Protein AF-A0AB38YDH6-F1 (afdb_monomer)

Organism: NCBI:txid2952525

Mean predicted aligned error: 9.78 Å

Radius of gyration: 16.76 Å; Cα contacts (8 Å, |Δi|>4): 143; chains: 1; bounding box: 42×36×42 Å

Foldseek 3Di:
DDDPVNVVVLVCCLLCVQPVDPLQADPPDPDADDLVLVVLLLVLVVLCVVCSVVVCVLRDDDPVCSVVLRPDDLVVQQVSVLVSCVVSPNQVVSQVSCVVSPQPGSSSSVVSVSLLSLLVLLLVLVVVLVPDDVVVNVVSLVVDDVSSNPRDVSNNVSCVVCVVVVVVSSVVVCSNPPDD

Secondary structure (DSSP, 8-state):
---HHHHHHHHHHHHHHH-----------S----HHHHHHHHHHHHHHGGGHHHHHHHH---HHHHHHHHT--HHHHHHHHHHHHHHTT-HHHHHHHHHHTT-S-HHHHHHHHHHHHHHHHHHHHHHHHHTS-HHHHHHHHHHS-HHHHT--HHHHHHHHHHHHHHHHHHHHTT-S-S--

Solvent-accessible surface area (backbone atoms only — not comparable to full-atom values): 10294 Å² total; per-residue (Å²): 134,86,53,76,70,55,60,55,49,54,49,50,49,22,53,40,70,70,51,69,51,89,64,59,42,80,86,82,67,98,64,77,65,44,69,67,55,52,56,54,47,54,57,51,51,62,75,43,49,92,47,42,75,68,48,46,65,70,68,62,61,60,82,82,55,50,67,62,63,36,72,45,53,72,71,55,44,27,52,47,46,50,48,54,29,50,76,76,68,41,35,71,62,47,39,55,55,32,47,75,73,69,36,93,38,51,28,54,48,54,56,49,50,36,52,51,45,33,20,47,51,33,40,51,51,51,56,55,34,72,76,39,59,70,72,57,25,51,52,49,61,75,68,48,56,66,41,35,72,66,52,55,67,65,36,25,51,38,39,63,77,42,39,72,61,55,49,52,50,44,52,75,70,57,42,62,67,91,84,126

pLDDT: mean 72.86, std 21.06, range [25.98, 96.94]

Sequence (180 aa):
MVTLTSVKRAFYLAVVGAFSLVIGSALASAQSLEDRTISRWLETSVELEPFGEALDGILNEDDEDWERYTTLSEAEYYQLIEAELRAVGLYDDVEQVTSRFSWSSPGHFFRTGERIGLAMQAYFAREMMAEMPPEQAAMLADFLDPAVGDVPNDDINVIERNWDTILAFIEAQGYLDDDY

Structure (mmCIF, N/CA/C/O backbone):
data_AF-A0AB38YDH6-F1
#
_entry.id   AF-A0AB38YDH6-F1
#
loop_
_atom_site.group_PDB
_atom_site.id
_atom_site.type_symbol
_atom_site.label_atom_id
_atom_site.label_alt_id
_atom_site.label_comp_id
_atom_site.label_asym_id
_atom_site.label_entity_id
_atom_site.label_seq_id
_atom_site.pdbx_PDB_ins_code
_atom_site.Cartn_x
_atom_site.Cartn_y
_atom_site.Cartn_z
_atom_site.occupancy
_atom_site.B_iso_or_equiv
_atom_site.auth_seq_id
_atom_site.auth_comp_id
_atom_site.auth_asym_id
_atom_site.auth_atom_id
_atom_site.pdbx_PDB_model_num
ATOM 1 N N . MET A 1 1 ? 25.554 19.658 -10.184 1.00 28.95 1 MET A N 1
ATOM 2 C CA . MET A 1 1 ? 25.617 18.460 -11.047 1.00 28.95 1 MET A CA 1
ATOM 3 C C . MET A 1 1 ? 25.219 17.307 -10.144 1.00 28.95 1 MET A C 1
ATOM 5 O O . MET A 1 1 ? 26.065 16.786 -9.433 1.00 28.95 1 MET A O 1
ATOM 9 N N . VAL A 1 2 ? 23.912 17.062 -10.030 1.00 28.30 2 VAL A N 1
ATOM 10 C CA . VAL A 1 2 ? 23.367 16.027 -9.142 1.00 28.30 2 VAL A CA 1
ATOM 11 C C . VAL A 1 2 ? 23.676 14.693 -9.804 1.00 28.30 2 VAL A C 1
ATOM 13 O O . VAL A 1 2 ? 23.269 14.452 -10.939 1.00 28.30 2 VAL A O 1
ATOM 16 N N . THR A 1 3 ? 24.508 13.875 -9.170 1.00 25.98 3 THR A N 1
ATOM 17 C CA . THR A 1 3 ? 24.860 12.565 -9.712 1.00 25.98 3 THR A CA 1
ATOM 18 C C . THR A 1 3 ? 23.678 11.619 -9.547 1.00 25.98 3 THR A C 1
ATOM 20 O O . THR A 1 3 ? 23.053 11.604 -8.491 1.00 25.98 3 THR A O 1
ATOM 23 N N . LEU A 1 4 ? 23.407 10.800 -10.568 1.00 30.64 4 LEU A N 1
ATOM 24 C CA . LEU A 1 4 ? 22.361 9.763 -10.590 1.00 30.64 4 LEU A CA 1
ATOM 25 C C . LEU A 1 4 ? 22.375 8.871 -9.325 1.00 30.64 4 LEU A C 1
ATOM 27 O O . LEU A 1 4 ? 21.357 8.333 -8.913 1.00 30.64 4 LEU A O 1
ATOM 31 N N . THR A 1 5 ? 23.537 8.754 -8.680 1.00 28.28 5 THR A N 1
ATOM 32 C CA . THR A 1 5 ? 23.787 8.031 -7.428 1.00 28.28 5 THR A CA 1
ATOM 33 C C . THR A 1 5 ? 23.155 8.670 -6.181 1.00 28.28 5 THR A C 1
ATOM 35 O O . THR A 1 5 ? 22.891 7.960 -5.215 1.00 28.28 5 THR A O 1
ATOM 38 N N . SER A 1 6 ? 22.914 9.985 -6.182 1.00 28.67 6 SER A N 1
ATOM 39 C CA . SER A 1 6 ? 22.345 10.735 -5.049 1.00 28.67 6 SER A CA 1
ATOM 40 C C . SER A 1 6 ? 20.816 10.673 -5.050 1.00 28.67 6 SER A C 1
ATOM 42 O O . SER A 1 6 ? 20.222 10.371 -4.021 1.00 28.67 6 SER A O 1
ATOM 44 N N . VAL A 1 7 ? 20.192 10.799 -6.228 1.00 35.50 7 VAL A N 1
ATOM 45 C CA . VAL A 1 7 ? 18.737 10.620 -6.409 1.00 35.50 7 VAL A CA 1
ATOM 46 C C . VAL A 1 7 ? 18.321 9.172 -6.128 1.00 35.50 7 VAL A C 1
ATOM 48 O O . VAL A 1 7 ? 17.336 8.927 -5.441 1.00 35.50 7 VAL A O 1
ATOM 51 N N . LYS A 1 8 ? 19.131 8.196 -6.566 1.00 32.22 8 LYS A N 1
ATOM 52 C CA . LYS A 1 8 ? 18.881 6.767 -6.317 1.00 32.22 8 LYS A CA 1
ATOM 53 C C . LYS A 1 8 ? 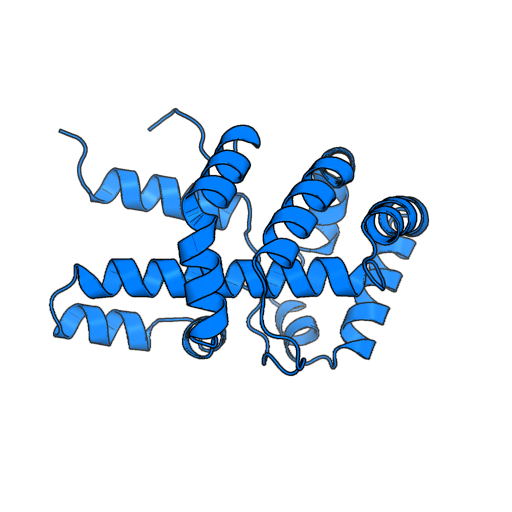18.980 6.364 -4.845 1.00 32.22 8 LYS A C 1
ATOM 55 O O . LYS A 1 8 ? 18.331 5.402 -4.476 1.00 32.22 8 LYS A O 1
ATOM 60 N N . ARG A 1 9 ? 19.763 7.057 -4.007 1.00 31.41 9 ARG A N 1
ATOM 61 C CA . ARG A 1 9 ? 19.877 6.754 -2.564 1.00 31.41 9 ARG A CA 1
ATOM 62 C C . ARG A 1 9 ? 18.831 7.472 -1.716 1.00 31.41 9 ARG A C 1
ATOM 64 O O . ARG A 1 9 ? 18.327 6.854 -0.788 1.00 31.41 9 ARG A O 1
ATOM 71 N N . ALA A 1 10 ? 18.479 8.711 -2.059 1.00 32.34 10 ALA A N 1
ATOM 72 C CA . ALA A 1 10 ? 17.397 9.439 -1.398 1.00 32.34 10 ALA A CA 1
ATOM 73 C C . ALA A 1 10 ? 16.032 8.778 -1.661 1.00 32.34 10 ALA A C 1
ATOM 75 O O . ALA A 1 10 ? 15.255 8.602 -0.735 1.00 32.34 10 ALA A O 1
ATOM 76 N N . PHE A 1 11 ? 15.786 8.284 -2.883 1.00 42.09 11 PHE A N 1
ATOM 77 C CA . PHE A 1 11 ? 14.537 7.589 -3.215 1.00 42.09 11 PHE A CA 1
ATOM 78 C C . PHE A 1 11 ? 14.464 6.166 -2.636 1.00 42.09 11 PHE A C 1
ATOM 80 O O . PHE A 1 11 ? 13.408 5.753 -2.173 1.00 42.09 11 PHE A O 1
ATOM 87 N N . TYR A 1 12 ? 15.588 5.433 -2.582 1.00 35.78 12 TYR A N 1
ATOM 88 C CA . TYR A 1 12 ? 15.651 4.145 -1.874 1.00 35.78 12 TYR A CA 1
ATOM 89 C C . TYR A 1 12 ? 15.386 4.336 -0.376 1.00 35.78 12 TYR A C 1
ATOM 91 O O . TYR A 1 12 ? 14.681 3.537 0.210 1.00 35.78 12 TYR A O 1
ATOM 99 N N . LEU A 1 13 ? 15.891 5.408 0.244 1.00 33.28 13 LEU A N 1
ATOM 100 C CA . LEU A 1 13 ? 15.623 5.714 1.654 1.00 33.28 13 LEU A CA 1
ATOM 101 C C . LEU A 1 13 ? 14.218 6.282 1.901 1.00 33.28 13 LEU A C 1
ATOM 103 O O . LEU A 1 13 ? 13.701 6.080 2.987 1.00 33.28 13 LEU A O 1
ATOM 107 N N . ALA A 1 14 ? 13.583 6.923 0.922 1.00 36.06 14 ALA A N 1
ATOM 108 C CA . ALA A 1 14 ? 12.220 7.438 1.044 1.00 36.06 14 ALA A CA 1
ATOM 109 C C . ALA A 1 14 ? 11.147 6.370 0.787 1.00 36.06 14 ALA A C 1
ATOM 111 O O . ALA A 1 14 ? 10.181 6.273 1.530 1.00 36.06 14 ALA A O 1
ATOM 112 N N . VAL A 1 15 ? 11.328 5.518 -0.227 1.00 37.12 15 VAL A N 1
ATOM 113 C CA . VAL A 1 15 ? 10.389 4.426 -0.535 1.00 37.12 15 VAL A CA 1
ATOM 114 C C . VAL A 1 15 ? 10.593 3.239 0.403 1.00 37.12 15 VAL A C 1
ATOM 116 O O . VAL A 1 15 ? 9.617 2.625 0.809 1.00 37.12 15 VAL A O 1
ATOM 119 N N . VAL A 1 16 ? 11.833 2.941 0.810 1.00 38.38 16 VAL A N 1
ATOM 120 C CA . VAL A 1 16 ? 12.080 1.919 1.836 1.00 38.38 16 VAL A CA 1
ATOM 121 C C . VAL A 1 16 ? 11.858 2.505 3.230 1.00 38.38 16 VAL A C 1
ATOM 123 O O . VAL A 1 16 ? 11.203 1.872 4.031 1.00 38.38 16 VAL A O 1
ATOM 126 N N . GLY A 1 17 ? 12.303 3.718 3.558 1.00 32.25 17 GLY A N 1
ATOM 127 C CA . GLY A 1 17 ? 12.208 4.243 4.934 1.00 32.25 17 GLY A CA 1
ATOM 128 C C . GLY A 1 17 ? 10.810 4.669 5.393 1.00 32.25 17 GLY A C 1
ATOM 129 O O . GLY A 1 17 ? 10.563 4.678 6.592 1.00 32.25 17 GLY A O 1
ATOM 130 N N . ALA A 1 18 ? 9.897 4.988 4.474 1.00 34.41 18 ALA A N 1
ATOM 131 C CA . ALA A 1 18 ? 8.510 5.323 4.805 1.00 34.41 18 ALA A CA 1
ATOM 132 C C . ALA A 1 18 ? 7.508 4.190 4.556 1.00 34.41 18 ALA A C 1
ATOM 134 O O . ALA A 1 18 ? 6.401 4.204 5.083 1.00 34.41 18 ALA A O 1
ATOM 135 N N . PHE A 1 19 ? 7.893 3.230 3.718 1.00 40.06 19 PHE A N 1
ATOM 136 C CA . PHE A 1 19 ? 7.076 2.101 3.290 1.00 40.06 19 PHE A CA 1
ATOM 137 C C . PHE A 1 19 ? 7.934 0.826 3.295 1.00 40.06 19 PHE A C 1
ATOM 139 O O . PHE A 1 19 ? 7.968 0.084 2.312 1.00 40.06 19 PHE A O 1
ATOM 146 N N . SER A 1 20 ? 8.649 0.564 4.400 1.00 32.31 20 SER A N 1
ATOM 147 C CA . SER A 1 20 ? 9.360 -0.705 4.651 1.00 32.31 20 SER A CA 1
ATOM 148 C C . SER A 1 20 ? 8.361 -1.837 4.873 1.00 32.31 20 SER A C 1
ATOM 150 O O . SER A 1 20 ? 8.327 -2.458 5.918 1.00 32.31 20 SER A O 1
ATOM 152 N N . LEU A 1 21 ? 7.554 -2.136 3.863 1.00 37.62 21 LEU A N 1
ATOM 153 C CA . LEU A 1 21 ? 6.853 -3.399 3.746 1.00 37.62 21 LEU A CA 1
ATOM 154 C C . LEU A 1 21 ? 7.000 -3.882 2.308 1.00 37.62 21 LEU A C 1
ATOM 156 O O . LEU A 1 21 ? 6.098 -3.802 1.475 1.00 37.62 21 LEU A O 1
ATOM 160 N N . VAL A 1 22 ? 8.181 -4.432 2.028 1.00 35.72 22 VAL A N 1
ATOM 161 C CA . VAL A 1 22 ? 8.291 -5.521 1.058 1.00 35.72 22 VAL A CA 1
ATOM 162 C C . VAL A 1 22 ? 7.717 -6.759 1.747 1.00 35.72 22 VAL A C 1
ATOM 164 O O . VAL A 1 22 ? 8.438 -7.573 2.320 1.00 35.72 22 VAL A O 1
ATOM 167 N N . ILE A 1 23 ? 6.390 -6.876 1.758 1.00 39.75 23 ILE A N 1
ATOM 168 C CA . ILE A 1 23 ? 5.761 -8.157 2.073 1.00 39.75 23 ILE A CA 1
ATOM 169 C C . ILE A 1 23 ? 5.738 -8.920 0.761 1.00 39.75 23 ILE A C 1
ATOM 171 O O . ILE A 1 23 ? 5.001 -8.577 -0.162 1.00 39.75 23 ILE A O 1
ATOM 175 N N . GLY A 1 24 ? 6.599 -9.922 0.654 1.00 34.81 24 GLY A N 1
ATOM 176 C CA . GLY A 1 24 ? 6.564 -10.830 -0.469 1.00 34.81 24 GLY A CA 1
ATOM 177 C C . GLY A 1 24 ? 5.528 -11.912 -0.220 1.00 34.81 24 GLY A C 1
ATOM 178 O O . GLY A 1 24 ? 5.820 -12.877 0.469 1.00 34.81 24 GLY A O 1
ATOM 179 N N . SER A 1 25 ? 4.319 -11.787 -0.764 1.00 38.47 25 SER A N 1
ATOM 180 C CA . SER A 1 25 ? 3.325 -12.857 -0.681 1.00 38.47 25 SER A CA 1
ATOM 181 C C . SER A 1 25 ? 2.804 -13.280 -2.047 1.00 38.47 25 SER A C 1
ATOM 183 O O . SER A 1 25 ? 2.670 -12.486 -2.979 1.00 38.47 25 SER A O 1
ATOM 185 N N . ALA A 1 26 ? 2.481 -14.571 -2.155 1.00 37.31 26 ALA A N 1
ATOM 186 C CA . ALA A 1 26 ? 1.760 -15.117 -3.289 1.00 37.31 26 ALA A CA 1
ATOM 187 C C . ALA A 1 26 ? 0.425 -14.368 -3.433 1.00 37.31 26 ALA A C 1
ATOM 189 O O . ALA A 1 26 ? -0.476 -14.512 -2.601 1.00 37.31 26 ALA A O 1
ATOM 190 N N . LEU A 1 27 ? 0.303 -13.563 -4.491 1.00 40.62 27 LEU A N 1
ATOM 191 C CA . LEU A 1 27 ? -0.926 -12.878 -4.887 1.00 40.62 27 LEU A CA 1
ATOM 192 C C . LEU A 1 27 ? -1.982 -13.911 -5.302 1.00 40.62 27 LEU A C 1
ATOM 194 O O . LEU A 1 27 ? -2.215 -14.173 -6.479 1.00 40.62 27 LEU A O 1
ATOM 198 N N . ALA A 1 28 ? -2.636 -14.516 -4.317 1.00 34.78 28 ALA A N 1
ATOM 199 C CA . ALA A 1 28 ? -3.800 -15.363 -4.509 1.00 34.78 28 ALA A CA 1
ATOM 200 C C . ALA A 1 28 ? -5.053 -14.661 -3.967 1.00 34.78 28 ALA A C 1
ATOM 202 O O . ALA A 1 28 ? -5.744 -15.192 -3.103 1.00 34.78 28 ALA A O 1
ATOM 203 N N . SER A 1 29 ? -5.377 -13.476 -4.499 1.00 39.66 29 SER A N 1
ATOM 204 C CA . SER A 1 29 ? -6.757 -12.978 -4.467 1.00 39.66 29 SER A CA 1
ATOM 205 C C . SER A 1 29 ? -7.166 -12.326 -5.793 1.00 39.66 29 SER A C 1
ATOM 207 O O . SER A 1 29 ? -6.420 -11.599 -6.446 1.00 39.66 29 SER A O 1
ATOM 209 N N . ALA A 1 30 ? -8.363 -12.699 -6.246 1.00 40.81 30 ALA A N 1
ATOM 210 C CA . ALA A 1 30 ? -8.805 -12.680 -7.639 1.00 40.81 30 ALA A CA 1
ATOM 211 C C . ALA A 1 30 ? -9.364 -11.334 -8.146 1.00 40.81 30 ALA A C 1
ATOM 213 O O . ALA A 1 30 ? -10.198 -11.328 -9.051 1.00 40.81 30 ALA A O 1
ATOM 214 N N . GLN A 1 31 ? -8.943 -10.196 -7.592 1.00 57.66 31 GLN A N 1
ATOM 215 C CA . GLN A 1 31 ? -9.310 -8.880 -8.137 1.00 57.66 31 GLN A CA 1
ATOM 216 C C . GLN A 1 31 ? -8.062 -8.147 -8.593 1.00 57.66 31 GLN A C 1
ATOM 218 O O . GLN A 1 31 ? -7.208 -7.872 -7.770 1.00 57.66 31 GLN A O 1
ATOM 223 N N . SER A 1 32 ? -7.925 -7.853 -9.884 1.00 68.12 32 SER A N 1
ATOM 224 C CA . SER A 1 32 ? -6.911 -6.918 -10.394 1.00 68.12 32 SER A CA 1
ATOM 225 C C . SER A 1 32 ? -6.989 -5.582 -9.651 1.00 68.12 32 SER A C 1
ATOM 227 O O . SER A 1 32 ? -8.090 -5.153 -9.295 1.00 68.12 32 SER A O 1
ATOM 229 N N . LEU A 1 33 ? -5.857 -4.904 -9.441 1.00 84.69 33 LEU A N 1
ATOM 230 C CA . LEU A 1 33 ? -5.913 -3.502 -9.036 1.00 84.69 33 LEU A CA 1
ATOM 231 C C . LEU A 1 33 ? -6.691 -2.707 -10.096 1.00 84.69 33 LEU A C 1
ATOM 233 O O . LEU A 1 33 ? -6.623 -2.975 -11.295 1.00 84.69 33 LEU A O 1
ATOM 237 N N . GLU A 1 34 ? -7.445 -1.716 -9.639 1.00 89.94 34 GLU A N 1
ATOM 238 C CA . GLU A 1 34 ? -8.170 -0.774 -10.487 1.00 89.94 34 GLU A CA 1
ATOM 239 C C . GLU A 1 34 ? -7.799 0.646 -10.059 1.00 89.94 34 GLU A C 1
ATOM 241 O O . GLU A 1 34 ? -7.440 0.872 -8.903 1.00 89.94 34 GLU A O 1
ATOM 246 N N . ASP A 1 35 ? -7.939 1.626 -10.954 1.00 88.81 35 ASP A N 1
ATOM 247 C CA . ASP A 1 35 ? -7.576 3.023 -10.662 1.00 88.81 35 ASP A CA 1
ATOM 248 C C . ASP A 1 35 ? -8.316 3.553 -9.415 1.00 88.81 35 ASP A C 1
ATOM 250 O O . ASP A 1 35 ? -7.734 4.207 -8.551 1.00 88.81 35 ASP A O 1
ATOM 254 N N . ARG A 1 36 ? -9.593 3.177 -9.246 1.00 90.50 36 ARG A N 1
ATOM 255 C CA . ARG A 1 36 ? -10.389 3.544 -8.064 1.00 90.50 36 ARG A CA 1
ATOM 256 C C . ARG A 1 36 ? -9.837 2.950 -6.766 1.00 90.50 36 ARG A C 1
ATOM 258 O O . ARG A 1 36 ? -10.003 3.560 -5.710 1.00 90.50 36 ARG A O 1
ATOM 265 N N . THR A 1 37 ? -9.209 1.778 -6.827 1.00 90.75 37 THR A N 1
ATOM 266 C CA . THR A 1 37 ? -8.586 1.145 -5.660 1.00 90.75 37 THR A CA 1
ATOM 267 C C . THR A 1 37 ? -7.426 1.992 -5.149 1.00 90.75 37 THR A C 1
ATOM 269 O O . THR A 1 37 ? -7.318 2.158 -3.937 1.00 90.75 37 THR A O 1
ATOM 272 N N . ILE A 1 38 ? -6.636 2.599 -6.045 1.00 90.06 38 ILE A N 1
ATOM 273 C CA . ILE A 1 38 ? -5.539 3.503 -5.675 1.00 90.06 38 ILE A CA 1
ATOM 274 C C . ILE A 1 38 ? -6.079 4.743 -4.968 1.00 90.06 38 ILE A C 1
ATOM 276 O O . ILE A 1 38 ? -5.686 5.009 -3.837 1.00 90.06 38 ILE A O 1
ATOM 280 N N . SER A 1 39 ? -7.022 5.469 -5.578 1.00 88.69 39 SER A N 1
ATOM 281 C CA . SER A 1 39 ? -7.576 6.686 -4.961 1.00 88.69 39 SER A CA 1
ATOM 282 C C . SER A 1 39 ? -8.192 6.400 -3.592 1.00 88.69 39 SER A C 1
ATOM 284 O O . SER A 1 39 ? -7.918 7.103 -2.626 1.00 88.69 39 SER A O 1
ATOM 286 N N . ARG A 1 40 ? -8.965 5.313 -3.487 1.00 91.94 40 ARG A N 1
ATOM 287 C CA . ARG A 1 40 ? -9.570 4.879 -2.225 1.00 91.94 40 ARG A CA 1
ATOM 288 C C . ARG A 1 40 ? -8.522 4.538 -1.169 1.00 91.94 40 ARG A C 1
ATOM 290 O O . ARG A 1 40 ? -8.717 4.859 -0.001 1.00 91.94 40 ARG A O 1
ATOM 297 N N . TRP A 1 41 ? -7.446 3.859 -1.564 1.00 90.38 41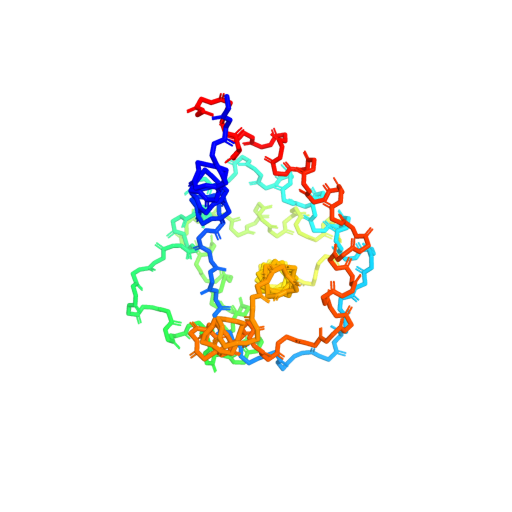 TRP A N 1
ATOM 298 C CA . TRP A 1 41 ? -6.349 3.511 -0.665 1.00 90.38 41 TRP A CA 1
ATOM 299 C C . TRP A 1 41 ? -5.658 4.765 -0.133 1.00 90.38 41 TRP A C 1
ATOM 301 O O . TRP A 1 41 ? -5.577 4.910 1.080 1.00 90.38 41 TRP A O 1
ATOM 311 N N . LEU A 1 42 ? -5.296 5.711 -1.003 1.00 85.12 42 LEU A N 1
ATOM 312 C CA . LEU A 1 42 ? -4.683 6.984 -0.609 1.00 85.12 42 LEU A CA 1
ATOM 313 C C . LEU A 1 42 ? -5.566 7.771 0.373 1.00 85.12 42 LEU A C 1
ATOM 315 O O . LEU A 1 42 ? -5.091 8.188 1.424 1.00 85.12 42 LEU A O 1
ATOM 319 N N . GLU A 1 43 ? -6.859 7.926 0.072 1.00 86.81 43 GLU A N 1
ATOM 320 C CA . GLU A 1 43 ? -7.811 8.624 0.953 1.00 86.81 43 GLU A CA 1
ATOM 321 C 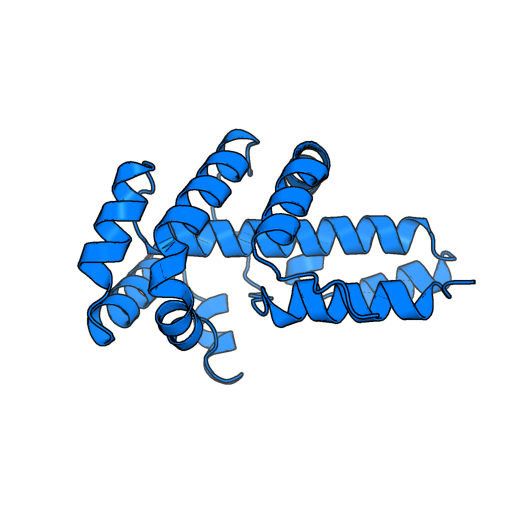C . GLU A 1 43 ? -7.940 7.951 2.326 1.00 86.81 43 GLU A C 1
ATOM 323 O O . GLU A 1 43 ? -8.009 8.626 3.352 1.00 86.81 43 GLU A O 1
ATOM 328 N N . THR A 1 44 ? -7.944 6.616 2.353 1.00 84.25 44 THR A N 1
ATOM 329 C CA . THR A 1 44 ? -8.014 5.859 3.609 1.00 84.25 44 THR A CA 1
ATOM 330 C C . THR A 1 44 ? -6.726 6.016 4.413 1.00 84.25 44 THR A C 1
ATOM 332 O O . THR A 1 44 ? -6.792 6.200 5.625 1.00 84.25 44 THR A O 1
ATOM 335 N N . SER A 1 45 ? -5.566 5.986 3.750 1.00 84.50 45 SER A N 1
ATOM 336 C CA . SER A 1 45 ? -4.258 6.167 4.387 1.00 84.50 45 SER A CA 1
ATOM 337 C C . SER A 1 45 ? -4.131 7.537 5.056 1.00 84.50 45 SER A C 1
ATOM 339 O O . SER A 1 45 ? -3.643 7.602 6.179 1.00 84.50 45 SER A O 1
ATOM 341 N N . VAL A 1 46 ? -4.642 8.610 4.436 1.00 82.50 46 VAL A N 1
ATOM 342 C CA . VAL A 1 46 ? -4.678 9.953 5.056 1.00 82.50 46 VAL A CA 1
ATOM 343 C C . VAL A 1 46 ? -5.481 9.949 6.360 1.00 82.50 46 VAL A C 1
ATOM 345 O O . VAL A 1 46 ? -5.052 10.507 7.362 1.00 82.50 46 VAL A O 1
ATOM 348 N N . GLU A 1 47 ? -6.646 9.304 6.387 1.00 82.31 47 GLU A N 1
ATOM 349 C CA . GLU A 1 47 ? -7.491 9.267 7.592 1.00 82.31 47 GLU A CA 1
ATOM 350 C C . GLU A 1 47 ? -6.914 8.375 8.702 1.00 82.31 47 GLU A C 1
ATOM 352 O O . GLU A 1 47 ? -7.293 8.518 9.866 1.00 82.31 47 GLU A O 1
ATOM 357 N N . LEU A 1 48 ? -5.997 7.467 8.356 1.00 82.31 48 LEU A N 1
ATOM 358 C CA . LEU A 1 48 ? -5.277 6.619 9.305 1.00 82.31 48 LEU A CA 1
ATOM 359 C C . LEU A 1 48 ? -3.935 7.209 9.765 1.00 82.31 48 LEU A C 1
ATOM 361 O O . LEU A 1 48 ? -3.360 6.676 10.714 1.00 82.31 48 LEU A O 1
ATOM 365 N N . GLU A 1 49 ? -3.471 8.316 9.174 1.00 79.38 49 GLU A N 1
ATOM 366 C CA . GLU A 1 49 ? -2.234 9.021 9.554 1.00 79.38 49 GLU A CA 1
ATOM 367 C C . GLU A 1 49 ? -2.104 9.249 11.077 1.00 79.38 49 GLU A C 1
ATOM 369 O O . GLU A 1 49 ? -1.036 8.963 11.624 1.00 79.38 49 GLU A O 1
ATOM 374 N N . PRO A 1 50 ? -3.158 9.652 11.824 1.00 79.81 50 PRO A N 1
ATOM 375 C CA . PRO A 1 50 ? -3.051 9.855 13.272 1.00 79.81 50 PRO A CA 1
ATOM 376 C C . PRO A 1 50 ? -2.696 8.592 14.073 1.00 79.81 50 PRO A C 1
ATOM 378 O O . PRO A 1 50 ? -2.285 8.701 15.227 1.00 79.81 50 PRO A O 1
ATOM 381 N N . PHE A 1 51 ? -2.869 7.405 13.485 1.00 75.44 51 PHE A N 1
ATOM 382 C CA . PHE A 1 51 ? -2.531 6.113 14.083 1.00 75.44 51 PHE A CA 1
ATOM 383 C C . PHE A 1 51 ? -1.196 5.556 13.570 1.00 75.44 51 PHE A C 1
ATOM 385 O O . PHE A 1 51 ? -0.816 4.458 13.971 1.00 75.44 51 PHE A O 1
ATOM 392 N N . GLY A 1 52 ? -0.487 6.295 12.709 1.00 70.62 52 GLY A N 1
ATOM 393 C CA . GLY A 1 52 ? 0.685 5.832 11.966 1.00 70.62 52 GLY A CA 1
ATOM 394 C C . GLY A 1 52 ? 1.749 5.166 12.834 1.00 70.62 52 GLY A C 1
ATOM 395 O O . GLY A 1 52 ? 2.114 4.039 12.550 1.00 70.62 52 GLY A O 1
ATOM 396 N N . GLU A 1 53 ? 2.176 5.789 13.936 1.00 67.88 53 GLU A N 1
ATOM 397 C CA . GLU A 1 53 ? 3.208 5.227 14.831 1.00 67.88 53 GLU A CA 1
ATOM 398 C C . GLU A 1 53 ? 2.794 3.881 15.454 1.00 67.88 53 GLU A C 1
ATOM 400 O O . GLU A 1 53 ? 3.593 2.957 15.576 1.00 67.88 53 GLU A O 1
ATOM 405 N N . ALA A 1 54 ? 1.524 3.752 15.833 1.00 68.19 54 ALA A N 1
ATOM 406 C CA . ALA A 1 54 ? 1.011 2.529 16.436 1.00 68.19 54 ALA A CA 1
ATOM 407 C C . ALA A 1 54 ? 0.741 1.433 15.392 1.00 68.19 54 ALA A C 1
ATOM 409 O O . ALA A 1 54 ? 0.899 0.253 15.695 1.00 68.19 54 ALA A O 1
ATOM 410 N N . LEU A 1 55 ? 0.355 1.814 14.172 1.00 70.50 55 LEU A N 1
ATOM 411 C CA . LEU A 1 55 ? 0.228 0.895 13.042 1.00 70.50 55 LEU A CA 1
ATOM 412 C C . LEU A 1 55 ? 1.597 0.419 12.549 1.00 70.50 55 LEU A C 1
ATOM 414 O O . LEU A 1 55 ? 1.741 -0.756 12.235 1.00 70.50 55 LEU A O 1
ATOM 418 N N . ASP A 1 56 ? 2.601 1.294 12.542 1.00 67.94 56 ASP A N 1
ATOM 419 C CA . ASP A 1 56 ? 3.983 0.968 12.191 1.00 67.94 56 ASP A CA 1
ATOM 420 C C . ASP A 1 56 ? 4.533 -0.133 13.104 1.00 67.94 56 ASP A C 1
ATOM 422 O O . ASP A 1 56 ? 5.072 -1.122 12.624 1.00 67.94 56 ASP A O 1
ATOM 426 N N . GLY A 1 57 ? 4.274 -0.046 14.412 1.00 64.62 57 GLY A N 1
ATOM 427 C CA . GLY A 1 57 ? 4.672 -1.079 15.374 1.00 64.62 57 GLY A CA 1
ATOM 428 C C . GLY A 1 57 ? 3.984 -2.443 15.206 1.00 64.62 57 GLY A C 1
ATOM 429 O O . GLY A 1 57 ? 4.516 -3.430 15.696 1.00 64.62 57 GLY A O 1
ATOM 430 N N . ILE A 1 58 ? 2.829 -2.511 14.533 1.00 65.12 58 ILE A N 1
ATOM 431 C CA . ILE A 1 58 ? 2.147 -3.776 14.179 1.00 65.12 58 ILE A CA 1
ATOM 432 C C . ILE A 1 58 ? 2.700 -4.347 12.869 1.00 65.12 58 ILE A C 1
ATOM 434 O O . ILE A 1 58 ? 2.711 -5.554 12.646 1.00 65.12 58 ILE A O 1
ATOM 438 N N . LEU A 1 59 ? 3.081 -3.454 11.961 1.00 62.06 59 LEU A N 1
ATOM 439 C CA . LEU A 1 59 ? 3.419 -3.769 10.582 1.00 62.06 59 LEU A CA 1
ATOM 440 C C . LEU A 1 59 ? 4.925 -4.000 10.374 1.00 62.06 59 LEU A C 1
ATOM 442 O O . LEU A 1 59 ? 5.289 -4.683 9.421 1.00 62.06 59 LEU A O 1
ATOM 446 N N . ASN A 1 60 ? 5.771 -3.495 11.276 1.00 58.16 60 ASN A N 1
ATOM 447 C CA . ASN A 1 60 ? 7.230 -3.625 11.268 1.00 58.16 60 ASN A CA 1
ATOM 448 C C . ASN A 1 60 ? 7.731 -4.540 12.402 1.00 58.16 60 ASN A C 1
ATOM 450 O O . ASN A 1 60 ? 8.530 -4.120 13.243 1.00 58.16 60 ASN A O 1
ATOM 454 N N . GLU A 1 61 ? 7.256 -5.785 12.450 1.00 53.62 61 GLU A N 1
ATOM 455 C CA . GLU A 1 61 ? 7.828 -6.807 13.339 1.00 53.62 61 GLU A CA 1
ATOM 456 C C . GLU A 1 61 ? 9.081 -7.462 12.720 1.00 53.62 61 GLU A C 1
ATOM 458 O O . GLU A 1 61 ? 9.283 -7.421 11.505 1.00 53.62 61 GLU A O 1
ATOM 463 N N . ASP A 1 62 ? 9.950 -8.016 13.578 1.00 52.41 62 ASP A N 1
ATOM 464 C CA . ASP A 1 62 ? 11.254 -8.611 13.236 1.00 52.41 62 ASP A CA 1
ATOM 465 C C . ASP A 1 62 ? 11.173 -9.640 12.081 1.00 52.41 62 ASP A C 1
ATOM 467 O O . ASP A 1 62 ? 10.152 -10.294 11.870 1.00 52.41 62 ASP A O 1
ATOM 471 N N . ASP A 1 63 ? 12.297 -9.867 11.382 1.00 49.16 63 ASP A N 1
ATOM 472 C CA . ASP A 1 63 ? 12.425 -10.797 10.238 1.00 49.16 63 ASP A CA 1
ATOM 473 C C . ASP A 1 63 ? 11.849 -12.220 10.487 1.00 49.16 63 ASP A C 1
ATOM 475 O O . ASP A 1 63 ? 11.504 -12.923 9.536 1.00 49.16 63 ASP A O 1
ATOM 479 N N . GLU A 1 64 ? 11.737 -12.672 11.745 1.00 49.03 64 GLU A N 1
ATOM 480 C CA . GLU A 1 64 ? 11.136 -13.968 12.116 1.00 49.03 64 GLU A CA 1
ATOM 481 C C . GLU A 1 64 ? 9.602 -14.008 11.960 1.00 49.03 64 GLU A C 1
ATOM 483 O O . GLU A 1 64 ? 9.050 -15.073 11.670 1.00 49.03 64 GLU A O 1
ATOM 488 N N . ASP A 1 65 ? 8.909 -12.874 12.081 1.00 55.88 65 ASP A N 1
ATOM 489 C CA . ASP A 1 65 ? 7.459 -12.782 11.869 1.00 55.88 65 ASP A CA 1
ATOM 490 C C . ASP A 1 65 ? 7.106 -12.602 10.379 1.00 55.88 65 ASP A C 1
ATOM 492 O O . ASP A 1 65 ? 5.982 -12.880 9.957 1.00 55.88 65 ASP A O 1
ATOM 496 N N . TRP A 1 66 ? 8.081 -12.275 9.526 1.00 54.34 66 TRP A N 1
ATOM 497 C CA . TRP A 1 66 ? 7.887 -12.079 8.085 1.00 54.34 66 TRP A CA 1
ATOM 498 C C . TRP A 1 66 ? 7.392 -13.341 7.350 1.00 54.34 66 TRP A C 1
ATOM 500 O O . TRP A 1 66 ? 6.414 -13.280 6.601 1.00 54.34 66 TRP A O 1
ATOM 510 N N . GLU A 1 67 ? 7.985 -14.519 7.595 1.00 56.06 67 GLU A N 1
ATOM 511 C CA . GLU A 1 67 ? 7.514 -15.790 6.993 1.00 56.06 67 GLU A CA 1
ATOM 512 C C . GLU A 1 67 ? 6.077 -16.133 7.416 1.00 56.06 67 GLU A C 1
ATOM 514 O O . GLU A 1 67 ? 5.320 -16.788 6.682 1.00 56.06 67 GLU A O 1
ATOM 519 N N . ARG A 1 68 ? 5.679 -15.674 8.607 1.00 61.69 68 ARG A N 1
ATOM 520 C CA . ARG A 1 68 ? 4.348 -15.915 9.143 1.00 61.69 68 ARG A CA 1
ATOM 521 C C . ARG A 1 68 ? 3.289 -15.141 8.381 1.00 61.69 68 ARG A C 1
ATOM 523 O O . ARG A 1 68 ? 2.225 -15.708 8.211 1.00 61.69 68 ARG A O 1
ATOM 530 N N . TYR A 1 69 ? 3.537 -13.918 7.911 1.00 64.38 69 TYR A N 1
ATOM 531 C CA . TYR A 1 69 ? 2.542 -13.135 7.159 1.00 64.38 69 TYR A CA 1
ATOM 532 C C . TYR A 1 69 ? 2.428 -13.562 5.690 1.00 64.38 69 TYR A C 1
ATOM 534 O O . TYR A 1 69 ? 1.340 -13.536 5.108 1.00 64.38 69 TYR A O 1
ATOM 542 N N . THR A 1 70 ? 3.538 -13.976 5.081 1.00 61.19 70 THR A N 1
ATOM 543 C CA . THR A 1 70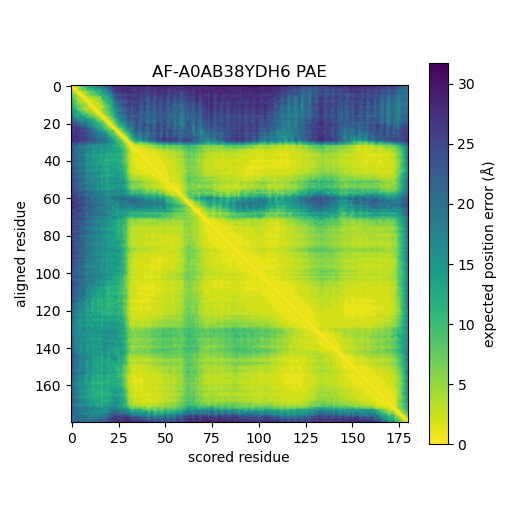 ? 3.637 -14.222 3.632 1.00 61.19 70 THR A CA 1
ATOM 544 C C . THR A 1 70 ? 2.984 -15.527 3.178 1.00 61.19 70 THR A C 1
ATOM 546 O O . THR A 1 70 ? 2.592 -15.654 2.015 1.00 61.19 70 THR A O 1
ATOM 549 N N . THR A 1 71 ? 2.811 -16.480 4.097 1.00 71.50 71 THR A N 1
ATOM 550 C CA . THR A 1 71 ? 2.246 -17.813 3.828 1.00 71.50 71 THR A CA 1
ATOM 551 C C . THR A 1 71 ? 0.760 -17.951 4.170 1.00 71.50 71 THR A C 1
ATOM 553 O O . THR A 1 71 ? 0.151 -18.970 3.831 1.00 71.50 71 THR A O 1
ATOM 556 N N . LEU A 1 72 ? 0.157 -16.945 4.811 1.00 76.38 72 LEU A N 1
ATOM 557 C CA . LEU A 1 72 ? -1.242 -17.003 5.239 1.00 76.38 72 LEU A CA 1
ATOM 558 C C . LEU A 1 72 ? -2.195 -16.939 4.055 1.00 76.38 72 LEU A C 1
ATOM 560 O O . LEU A 1 72 ? -2.006 -16.180 3.100 1.00 76.38 72 LEU A O 1
ATOM 564 N N . SER A 1 73 ? -3.294 -17.680 4.168 1.00 83.44 73 SER A N 1
ATOM 565 C CA . SER A 1 73 ? -4.468 -17.385 3.359 1.00 83.44 73 SER A CA 1
ATOM 566 C C . SER A 1 73 ? -5.014 -15.994 3.692 1.00 83.44 73 SER A C 1
ATOM 568 O O . SER A 1 73 ? -4.807 -15.463 4.783 1.00 83.44 73 SER A O 1
ATOM 570 N N . GLU A 1 74 ? -5.780 -15.415 2.769 1.00 82.56 74 GLU A N 1
ATOM 571 C CA . GLU A 1 74 ? -6.401 -14.100 2.962 1.00 82.56 74 GLU A CA 1
ATOM 572 C C . GLU A 1 74 ? -7.201 -14.012 4.275 1.00 82.56 74 GLU A C 1
ATOM 574 O O . GLU A 1 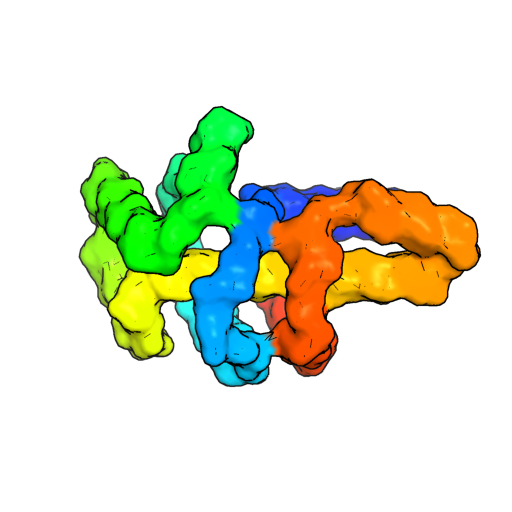74 ? -7.077 -13.048 5.027 1.00 82.56 74 GLU A O 1
ATOM 579 N N . ALA A 1 75 ? -7.975 -15.052 4.593 1.00 85.25 75 ALA A N 1
ATOM 580 C CA . ALA A 1 75 ? -8.776 -15.089 5.810 1.00 85.25 75 ALA A CA 1
ATOM 581 C C . ALA A 1 75 ? -7.915 -15.126 7.083 1.00 85.25 75 ALA A C 1
ATOM 583 O O . ALA A 1 75 ? -8.266 -14.491 8.077 1.00 85.25 75 ALA A O 1
ATOM 584 N N . GLU A 1 76 ? -6.801 -15.857 7.058 1.00 86.12 76 GLU A N 1
ATOM 585 C CA . GLU A 1 76 ? -5.863 -15.934 8.182 1.00 86.12 76 GLU A CA 1
ATOM 586 C C . GLU A 1 76 ? -5.107 -14.615 8.361 1.00 86.12 76 GLU A C 1
ATOM 588 O O . GLU A 1 76 ? -4.984 -14.138 9.487 1.00 86.12 76 GLU A O 1
ATOM 593 N N . TYR A 1 77 ? -4.681 -13.983 7.262 1.00 83.69 77 TYR A N 1
ATOM 594 C CA . TYR A 1 77 ? -4.062 -12.659 7.292 1.00 83.69 77 TYR A CA 1
ATOM 595 C C . TYR A 1 77 ? -5.022 -11.620 7.885 1.00 83.69 77 TYR A C 1
ATOM 597 O O . TYR A 1 77 ? -4.641 -10.854 8.767 1.00 83.69 77 TYR A O 1
ATOM 605 N N . TYR A 1 78 ? -6.298 -11.631 7.481 1.00 87.62 78 TYR A N 1
ATOM 606 C CA . TYR A 1 78 ? -7.286 -10.704 8.041 1.00 87.62 78 TYR A CA 1
ATOM 607 C C . TYR A 1 78 ? -7.467 -10.929 9.537 1.00 87.62 78 TYR A C 1
ATOM 609 O O . TYR A 1 78 ? -7.388 -9.972 10.297 1.00 87.62 78 TYR A O 1
ATOM 617 N N . GLN A 1 79 ? -7.629 -12.177 9.978 1.00 88.69 79 GLN A N 1
ATOM 618 C CA . GLN A 1 79 ? -7.755 -12.488 11.403 1.00 88.69 79 GLN A CA 1
ATOM 619 C C . GLN A 1 79 ? -6.540 -12.044 12.218 1.00 88.69 79 GLN A C 1
ATOM 621 O O . GLN A 1 79 ? -6.716 -11.564 13.337 1.00 88.69 79 GLN A O 1
ATOM 626 N N . LEU A 1 80 ? -5.335 -12.190 11.665 1.00 85.94 80 LEU A N 1
ATOM 627 C CA . LEU A 1 80 ? -4.104 -11.752 12.310 1.00 85.94 80 LEU A CA 1
ATOM 628 C C . LEU A 1 80 ? -4.097 -10.236 12.502 1.00 85.94 80 LEU A C 1
ATOM 630 O O . LEU A 1 80 ? -4.011 -9.775 13.634 1.00 85.94 80 LEU A O 1
ATOM 634 N N . ILE A 1 81 ? -4.316 -9.470 11.433 1.00 85.56 81 ILE A N 1
ATOM 635 C CA . ILE A 1 81 ? -4.389 -8.005 11.507 1.00 85.56 81 ILE A CA 1
ATOM 636 C C . ILE A 1 81 ? -5.456 -7.542 12.504 1.00 85.56 81 ILE A C 1
ATOM 638 O O . ILE A 1 81 ? -5.228 -6.631 13.296 1.00 85.56 81 ILE A O 1
ATOM 642 N N . GLU A 1 82 ? -6.632 -8.170 12.501 1.00 90.31 82 GLU A N 1
ATOM 643 C CA . GLU A 1 82 ? -7.678 -7.837 13.465 1.00 90.31 82 GLU A CA 1
ATOM 644 C C . GLU A 1 82 ? -7.248 -8.117 14.912 1.00 90.31 82 GLU A C 1
ATOM 646 O O . GLU A 1 82 ? -7.584 -7.342 15.810 1.00 90.31 82 GLU A O 1
ATOM 651 N N . ALA A 1 83 ? -6.519 -9.208 15.155 1.00 89.88 83 ALA A N 1
ATOM 652 C CA . ALA A 1 83 ? -5.996 -9.543 16.473 1.00 89.88 83 ALA A CA 1
ATOM 653 C C . ALA A 1 83 ? -4.935 -8.535 16.938 1.00 89.88 83 ALA A C 1
ATOM 655 O O . ALA A 1 83 ? -5.036 -8.056 18.069 1.00 89.88 83 ALA A O 1
ATOM 656 N N . GLU A 1 84 ? -3.997 -8.155 16.068 1.00 86.50 84 GLU A N 1
ATOM 657 C CA . GLU A 1 84 ? -2.952 -7.174 16.385 1.00 86.50 84 GLU A CA 1
ATOM 658 C C . GLU A 1 84 ? -3.548 -5.794 16.685 1.00 86.50 84 GLU A C 1
ATOM 660 O O . GLU A 1 84 ? -3.279 -5.191 17.727 1.00 86.50 84 GLU A O 1
ATOM 665 N N . LEU A 1 85 ? -4.490 -5.332 15.856 1.00 86.62 85 LEU A N 1
ATOM 666 C CA . LEU A 1 85 ? -5.218 -4.084 16.097 1.00 86.62 85 LEU A CA 1
ATOM 667 C C . LEU A 1 85 ? -5.987 -4.100 17.423 1.00 86.62 85 LEU A C 1
ATOM 669 O O . LEU A 1 85 ? -6.092 -3.073 18.098 1.00 86.62 85 LEU A O 1
ATOM 673 N N . ARG A 1 86 ? -6.546 -5.249 17.823 1.00 93.12 86 ARG A N 1
ATOM 674 C CA . ARG A 1 86 ? -7.210 -5.395 19.128 1.00 93.12 86 ARG A CA 1
ATOM 675 C C . ARG A 1 86 ? -6.209 -5.388 20.277 1.00 93.12 86 ARG A C 1
ATOM 677 O O . ARG A 1 86 ? -6.536 -4.839 21.327 1.00 93.12 86 ARG A O 1
ATOM 684 N N . ALA A 1 87 ? -5.024 -5.966 20.094 1.00 89.75 87 ALA A N 1
ATOM 685 C CA . ALA A 1 87 ? -3.979 -6.004 21.113 1.00 89.75 87 ALA A CA 1
ATOM 686 C C . ALA A 1 87 ? -3.499 -4.594 21.491 1.00 89.75 87 ALA A C 1
ATOM 688 O O . ALA A 1 87 ? -3.286 -4.319 22.672 1.00 89.75 87 ALA A O 1
ATOM 689 N N . VAL A 1 88 ? -3.430 -3.684 20.515 1.00 87.00 88 VAL A N 1
ATOM 690 C CA . VAL A 1 88 ? -3.059 -2.273 20.730 1.00 87.00 88 VAL A CA 1
ATOM 691 C C . VAL A 1 88 ? -4.256 -1.338 20.951 1.00 87.00 88 VAL A C 1
ATOM 693 O O . VAL A 1 88 ? -4.079 -0.140 21.146 1.00 87.00 88 VAL A O 1
ATOM 696 N N . GLY A 1 89 ? -5.484 -1.867 20.943 1.00 93.06 89 GLY A N 1
ATOM 697 C CA . GLY A 1 89 ? -6.704 -1.092 21.186 1.00 93.06 89 GLY A CA 1
ATOM 698 C C . GLY A 1 89 ? -7.139 -0.169 20.041 1.00 93.06 89 GLY A C 1
ATOM 699 O O . GLY A 1 89 ? -7.941 0.725 20.283 1.00 93.06 89 GLY A O 1
ATOM 700 N N . LEU A 1 90 ? -6.650 -0.386 18.817 1.00 90.75 90 LEU A N 1
ATOM 701 C CA . LEU A 1 90 ? -6.958 0.427 17.630 1.00 90.75 90 LEU A CA 1
ATOM 702 C C . LEU A 1 90 ? -8.029 -0.164 16.712 1.00 90.75 90 LEU A C 1
ATOM 704 O O . LEU A 1 90 ? -8.448 0.491 15.762 1.00 90.75 90 LEU A O 1
ATOM 708 N N . TYR A 1 91 ? -8.472 -1.397 16.966 1.00 93.81 91 TYR A N 1
ATOM 709 C CA . TYR A 1 91 ? -9.397 -2.094 16.071 1.00 93.81 91 TYR A CA 1
ATOM 710 C C . TYR A 1 91 ? -10.643 -1.278 15.722 1.00 93.81 91 TYR A C 1
ATOM 712 O O . TYR A 1 91 ? -10.954 -1.146 14.544 1.00 93.81 91 TYR A O 1
ATOM 720 N N . ASP A 1 92 ? -11.340 -0.728 16.719 1.00 96.25 92 ASP A N 1
ATOM 721 C CA . ASP A 1 92 ? -12.608 -0.027 16.486 1.00 96.25 92 ASP A CA 1
ATOM 722 C C . ASP A 1 92 ? -12.403 1.270 15.679 1.00 96.25 92 ASP A C 1
ATOM 724 O O . ASP A 1 92 ? -13.221 1.603 14.822 1.00 96.25 92 ASP A O 1
ATOM 728 N N . ASP A 1 93 ? -11.290 1.977 15.901 1.00 93.69 93 ASP A N 1
ATOM 729 C CA . ASP A 1 93 ? -10.961 3.207 15.174 1.00 93.69 93 ASP A CA 1
ATOM 730 C C . ASP A 1 93 ? -10.584 2.908 13.715 1.00 93.69 93 ASP A C 1
ATOM 732 O O . ASP A 1 93 ? -11.099 3.532 12.781 1.00 93.69 93 ASP A O 1
ATOM 736 N N . VAL A 1 94 ? -9.739 1.897 13.497 1.00 88.94 94 VAL A N 1
ATOM 737 C CA . VAL A 1 94 ? -9.311 1.484 12.154 1.00 88.94 94 VAL A CA 1
ATOM 738 C C . VAL A 1 94 ? -10.470 0.852 11.379 1.00 88.94 94 VAL A C 1
ATOM 740 O O . VAL A 1 94 ? -10.632 1.124 10.188 1.00 88.94 94 VAL A O 1
ATOM 743 N N . GLU A 1 95 ? -11.319 0.048 12.021 1.00 95.25 95 GLU A N 1
ATOM 744 C CA . GLU A 1 95 ? -12.535 -0.507 11.412 1.00 95.25 95 GLU A CA 1
ATOM 745 C C . GLU A 1 95 ? -13.502 0.606 11.002 1.00 95.25 95 GLU A C 1
ATOM 747 O O . GLU A 1 95 ? -14.005 0.596 9.877 1.00 95.25 95 GLU A O 1
ATOM 752 N N . GLN A 1 96 ? -13.690 1.627 11.840 1.00 96.94 96 GLN A N 1
ATOM 753 C CA . GLN A 1 96 ? -14.550 2.758 11.506 1.00 96.94 96 GLN A CA 1
ATOM 754 C C . GLN A 1 96 ? -14.047 3.523 10.274 1.00 96.94 96 GLN A C 1
ATOM 756 O O . GLN A 1 96 ? -14.844 3.913 9.414 1.00 96.94 96 GLN A O 1
ATOM 761 N N . VAL A 1 97 ? -12.740 3.778 10.182 1.00 91.12 97 VAL A N 1
ATOM 762 C CA . VAL A 1 97 ? -12.160 4.459 9.017 1.00 91.12 97 VAL A CA 1
ATOM 763 C C . VAL A 1 97 ? -12.275 3.568 7.783 1.00 91.12 97 VAL A C 1
ATOM 765 O O . VAL A 1 97 ? -12.825 3.985 6.765 1.00 91.12 97 VAL A O 1
ATOM 768 N N . THR A 1 98 ? -11.833 2.316 7.868 1.00 89.69 98 THR A N 1
ATOM 769 C CA . THR A 1 98 ? -11.803 1.409 6.713 1.00 89.69 98 THR A CA 1
ATOM 770 C C . THR A 1 98 ? -13.210 1.078 6.188 1.00 89.69 98 THR A C 1
ATOM 772 O O . THR A 1 98 ? -13.439 1.091 4.974 1.00 89.69 98 THR A O 1
ATOM 775 N N . SER A 1 99 ? -14.203 0.897 7.060 1.00 93.25 99 SER A N 1
ATOM 776 C CA . SER A 1 99 ? -15.601 0.682 6.658 1.00 93.25 99 SER A CA 1
ATOM 777 C C . SER A 1 99 ? -16.218 1.904 5.965 1.00 93.25 99 SER A C 1
ATOM 779 O O . SER A 1 99 ? -16.958 1.746 4.988 1.00 93.25 99 SER A O 1
ATOM 781 N N . ARG A 1 100 ? -15.866 3.132 6.378 1.00 96.75 100 ARG A N 1
ATOM 782 C CA . ARG A 1 100 ? -16.303 4.388 5.732 1.00 96.75 100 ARG A CA 1
ATOM 783 C C . ARG A 1 100 ? -15.899 4.445 4.261 1.00 96.75 100 ARG A C 1
ATOM 785 O O . ARG A 1 100 ? -16.684 4.884 3.422 1.00 96.75 100 ARG A O 1
ATOM 792 N N . PHE A 1 101 ? -14.708 3.944 3.946 1.00 90.69 101 PHE A N 1
ATOM 793 C CA . PHE A 1 101 ? -14.206 3.834 2.578 1.00 90.69 101 PHE A CA 1
ATOM 794 C C . PHE A 1 101 ? -14.615 2.527 1.891 1.00 90.69 101 PHE A C 1
ATOM 796 O O . PHE A 1 101 ? -14.182 2.259 0.779 1.00 90.69 101 PHE A O 1
ATOM 803 N N . SER A 1 102 ? -15.521 1.733 2.468 1.00 93.62 102 SER A N 1
ATOM 804 C CA . SER A 1 102 ? -16.013 0.479 1.875 1.00 93.62 102 SER A CA 1
ATOM 805 C C . SER A 1 102 ? -14.926 -0.586 1.675 1.00 93.62 102 SER A C 1
ATOM 807 O O . SER A 1 102 ? -14.985 -1.369 0.720 1.00 93.62 102 SER A O 1
ATOM 809 N N . TRP A 1 103 ? -13.928 -0.627 2.557 1.00 90.50 103 TRP A N 1
ATOM 810 C CA . TRP A 1 103 ? -13.113 -1.826 2.733 1.00 90.50 103 TRP A CA 1
ATOM 811 C C . TRP A 1 103 ? -13.937 -2.880 3.473 1.00 90.50 103 TRP A C 1
ATOM 813 O O . TRP A 1 103 ? -14.773 -2.553 4.312 1.00 90.50 103 TRP A O 1
ATOM 823 N N . SER A 1 104 ? -13.736 -4.155 3.144 1.00 91.00 104 SER A N 1
ATOM 824 C CA . SER A 1 104 ? -14.486 -5.243 3.793 1.00 91.00 104 SER A CA 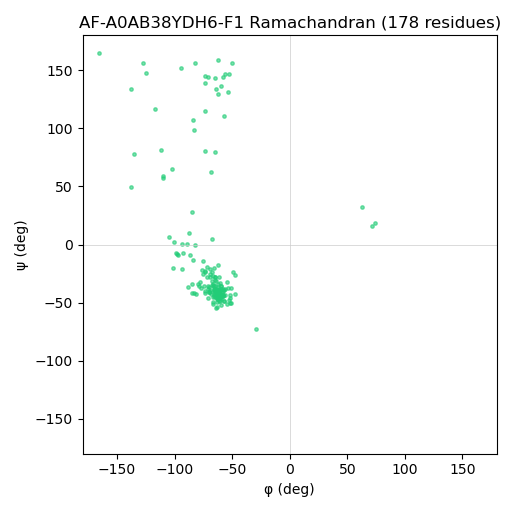1
ATOM 825 C C . SER A 1 104 ? -14.021 -5.518 5.222 1.00 91.00 104 SER A C 1
ATOM 827 O O . SER A 1 104 ? -14.776 -6.091 5.999 1.00 91.00 104 SER A O 1
ATOM 829 N N . SER A 1 105 ? -12.779 -5.156 5.536 1.00 90.88 105 SER A N 1
ATOM 830 C CA . SER A 1 105 ? -12.160 -5.255 6.856 1.00 90.88 105 SER A CA 1
ATOM 831 C C . SER A 1 105 ? -10.874 -4.416 6.881 1.00 90.88 105 SER A C 1
ATOM 833 O O . SER A 1 105 ? -10.340 -4.099 5.807 1.00 90.88 105 SER A O 1
ATOM 835 N N . PRO A 1 106 ? -10.320 -4.119 8.071 1.00 88.81 106 PRO A N 1
ATOM 836 C CA . PRO A 1 106 ? -8.965 -3.590 8.193 1.00 88.81 106 PRO A CA 1
ATOM 837 C C . PRO A 1 106 ? -7.932 -4.443 7.448 1.00 88.81 106 PRO A C 1
ATOM 839 O O . PRO A 1 106 ? -7.151 -3.919 6.661 1.00 88.81 106 PRO A O 1
ATOM 842 N N . GLY A 1 107 ? -7.990 -5.770 7.599 1.00 86.56 107 GLY A N 1
ATOM 843 C CA . GLY A 1 107 ? -7.085 -6.692 6.908 1.00 86.56 107 GLY A CA 1
ATOM 844 C C . GLY A 1 107 ? -7.116 -6.559 5.382 1.00 86.56 107 GLY A C 1
ATOM 845 O O . GLY A 1 107 ? -6.065 -6.584 4.747 1.00 86.56 107 GLY A O 1
ATOM 846 N N . HIS A 1 108 ? -8.292 -6.350 4.780 1.00 88.38 108 HIS A N 1
ATOM 847 C CA . HIS A 1 108 ? -8.396 -6.119 3.336 1.00 88.38 108 HIS A CA 1
ATOM 848 C C . HIS A 1 108 ? -7.712 -4.815 2.913 1.00 88.38 108 HIS A C 1
ATOM 850 O O . HIS A 1 108 ? -7.025 -4.796 1.890 1.00 88.38 108 HIS A O 1
ATOM 856 N N . PHE A 1 109 ? -7.848 -3.744 3.697 1.00 87.56 109 PHE A N 1
ATOM 857 C CA . PHE A 1 109 ? -7.136 -2.493 3.435 1.00 87.56 109 PHE A CA 1
ATOM 858 C C . PHE A 1 109 ? -5.612 -2.701 3.452 1.00 87.56 109 PHE A C 1
ATOM 860 O O . PHE A 1 109 ? -4.954 -2.381 2.460 1.00 87.56 109 PHE A O 1
ATOM 867 N N . PHE A 1 110 ? -5.064 -3.313 4.507 1.00 84.69 110 PHE A N 1
ATOM 868 C CA . PHE A 1 110 ? -3.616 -3.540 4.617 1.00 84.69 110 PHE A CA 1
ATOM 869 C C . PHE A 1 110 ? -3.084 -4.479 3.531 1.00 84.69 110 PHE A C 1
ATOM 871 O O . PHE A 1 110 ? -2.093 -4.160 2.877 1.00 84.69 110 PHE A O 1
ATOM 878 N N . ARG A 1 111 ? -3.804 -5.567 3.231 1.00 84.12 111 ARG A N 1
ATOM 879 C CA . ARG A 1 111 ? -3.442 -6.495 2.146 1.00 84.12 111 ARG A CA 1
ATOM 880 C C . ARG A 1 111 ? -3.453 -5.827 0.772 1.00 84.12 111 ARG A C 1
ATOM 882 O O . ARG A 1 111 ? -2.663 -6.165 -0.105 1.00 84.12 111 ARG A O 1
ATOM 889 N N . THR A 1 112 ? -4.359 -4.874 0.568 1.00 85.56 112 THR A N 1
ATOM 890 C CA . THR A 1 112 ? -4.381 -4.080 -0.665 1.00 85.56 112 THR A CA 1
ATOM 891 C C . THR A 1 112 ? -3.188 -3.133 -0.727 1.00 85.56 112 THR A C 1
ATOM 893 O O . THR A 1 112 ? -2.578 -3.012 -1.786 1.00 85.56 112 THR A O 1
ATOM 896 N N . GLY A 1 113 ? -2.828 -2.503 0.394 1.00 83.69 113 GLY A N 1
ATOM 897 C CA . GLY A 1 113 ? -1.635 -1.661 0.499 1.00 83.69 113 GLY A CA 1
ATOM 898 C C . GLY A 1 113 ? -0.348 -2.417 0.175 1.00 83.69 113 GLY A C 1
ATOM 899 O O . GLY A 1 113 ? 0.455 -1.934 -0.615 1.00 83.69 113 GLY A O 1
ATOM 900 N N . GLU A 1 114 ? -0.203 -3.641 0.681 1.00 79.88 114 GLU A N 1
ATOM 901 C CA . GLU A 1 114 ? 0.896 -4.550 0.333 1.00 79.88 114 GLU A CA 1
ATOM 902 C C . GLU A 1 114 ? 1.004 -4.770 -1.179 1.00 79.88 114 GLU A C 1
ATOM 904 O O . GLU A 1 114 ? 2.062 -4.583 -1.779 1.00 79.88 114 GLU A O 1
ATOM 909 N N . ARG A 1 115 ? -0.112 -5.126 -1.820 1.00 84.75 115 ARG A N 1
ATOM 910 C CA . ARG A 1 115 ? -0.143 -5.351 -3.265 1.00 84.75 115 ARG A CA 1
ATOM 911 C C . ARG A 1 115 ? 0.216 -4.095 -4.056 1.00 84.75 115 ARG A C 1
ATOM 913 O O . ARG A 1 115 ? 0.922 -4.192 -5.056 1.00 84.75 115 ARG A O 1
ATOM 920 N N . ILE A 1 116 ? -0.270 -2.931 -3.623 1.00 84.44 116 ILE A N 1
ATOM 921 C CA . ILE A 1 116 ? 0.094 -1.636 -4.210 1.00 84.44 116 ILE A CA 1
ATOM 922 C C . ILE A 1 116 ?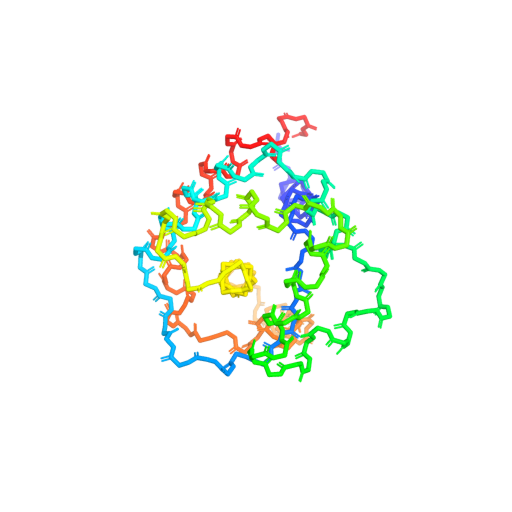 1.603 -1.405 -4.063 1.00 84.44 116 ILE A C 1
ATOM 924 O O . ILE A 1 116 ? 2.254 -1.066 -5.048 1.00 84.44 116 ILE A O 1
ATOM 928 N N . GLY A 1 117 ? 2.173 -1.665 -2.884 1.00 79.94 117 GLY A N 1
ATOM 929 C CA . GLY A 1 117 ? 3.609 -1.553 -2.622 1.00 79.94 117 GLY A CA 1
ATOM 930 C C . GLY A 1 117 ? 4.457 -2.468 -3.509 1.00 79.94 117 GLY A C 1
ATOM 931 O O . GLY A 1 117 ? 5.418 -2.007 -4.125 1.00 79.94 117 GLY A O 1
ATOM 932 N N . LEU A 1 118 ? 4.080 -3.742 -3.651 1.00 81.75 118 LEU A N 1
ATOM 933 C CA . LEU A 1 118 ? 4.737 -4.676 -4.575 1.00 81.75 118 LEU A CA 1
ATOM 934 C C . LEU A 1 118 ? 4.637 -4.200 -6.028 1.00 81.75 118 LEU A C 1
ATOM 936 O O . LEU A 1 118 ? 5.628 -4.220 -6.757 1.00 81.75 118 LEU A O 1
ATOM 940 N N . ALA A 1 119 ? 3.468 -3.716 -6.451 1.00 87.62 119 ALA A N 1
ATOM 941 C CA . ALA A 1 119 ? 3.280 -3.204 -7.803 1.00 87.62 119 ALA A CA 1
ATOM 942 C C . ALA A 1 119 ? 4.087 -1.923 -8.070 1.00 87.62 119 ALA A C 1
ATOM 944 O O . ALA A 1 119 ? 4.597 -1.748 -9.177 1.00 87.62 119 ALA A O 1
ATOM 945 N N . MET A 1 120 ? 4.272 -1.063 -7.064 1.00 84.94 120 MET A N 1
ATOM 946 C CA . MET A 1 120 ? 5.172 0.092 -7.139 1.00 84.94 120 MET A CA 1
ATOM 947 C C . MET A 1 120 ? 6.633 -0.325 -7.276 1.00 84.94 120 MET A C 1
ATOM 949 O O . MET A 1 120 ? 7.342 0.217 -8.124 1.00 84.94 120 MET A O 1
ATOM 953 N N . GLN A 1 121 ? 7.078 -1.317 -6.503 1.00 82.06 121 GLN A N 1
ATOM 954 C CA . GLN A 1 121 ? 8.427 -1.872 -6.631 1.00 82.06 121 GLN A CA 1
ATOM 955 C C . GLN A 1 121 ? 8.651 -2.502 -8.008 1.00 82.06 121 GLN A C 1
ATOM 957 O O . GLN A 1 121 ? 9.682 -2.255 -8.631 1.00 82.06 121 GLN A O 1
ATOM 962 N N . ALA A 1 122 ? 7.673 -3.253 -8.521 1.00 87.12 122 ALA A N 1
ATOM 963 C CA . ALA A 1 122 ? 7.740 -3.876 -9.839 1.00 87.12 122 ALA A CA 1
ATOM 964 C C . ALA A 1 122 ? 7.764 -2.831 -10.965 1.00 87.12 122 ALA A C 1
ATOM 966 O O . ALA A 1 122 ? 8.575 -2.932 -11.888 1.00 87.12 122 ALA A O 1
ATOM 967 N N . TYR A 1 123 ? 6.932 -1.788 -10.867 1.00 88.81 123 TYR A N 1
ATOM 968 C CA . TYR A 1 123 ? 6.961 -0.643 -11.778 1.00 88.81 123 TYR A CA 1
ATOM 969 C C . TYR A 1 123 ? 8.337 0.032 -11.784 1.00 88.81 123 TYR A C 1
ATOM 971 O O . TYR A 1 123 ? 8.930 0.216 -12.846 1.00 88.81 123 TYR A O 1
ATOM 979 N N . PHE A 1 124 ? 8.897 0.321 -10.609 1.00 83.94 124 PHE A N 1
ATOM 980 C CA . PHE A 1 124 ? 10.210 0.952 -10.503 1.00 83.94 124 PHE A CA 1
ATOM 981 C C . PHE A 1 124 ? 11.338 0.059 -11.030 1.00 83.94 124 PHE A C 1
ATOM 983 O O . PHE A 1 124 ? 12.218 0.525 -11.755 1.00 83.94 124 PHE A O 1
ATOM 990 N N . ALA A 1 125 ? 11.312 -1.236 -10.709 1.00 82.94 125 ALA A N 1
ATOM 991 C CA . ALA A 1 125 ? 12.265 -2.203 -11.237 1.00 82.94 125 ALA A CA 1
ATOM 992 C C . ALA A 1 125 ? 12.208 -2.251 -12.770 1.00 82.94 125 ALA A C 1
ATOM 994 O O . ALA A 1 125 ? 13.255 -2.271 -13.418 1.00 82.94 125 ALA A O 1
ATOM 995 N N . ARG A 1 126 ? 11.004 -2.203 -13.356 1.00 88.19 126 ARG A N 1
ATOM 996 C CA . ARG A 1 126 ? 10.788 -2.152 -14.808 1.00 88.19 126 ARG A CA 1
ATOM 997 C C . ARG A 1 126 ? 11.401 -0.900 -15.435 1.00 88.19 126 ARG A C 1
ATOM 999 O O . ARG A 1 126 ? 12.147 -1.031 -16.404 1.00 88.19 126 ARG A O 1
ATOM 1006 N N . GLU A 1 127 ? 11.148 0.276 -14.865 1.00 87.06 127 GLU A N 1
ATOM 1007 C CA . GLU A 1 127 ? 11.737 1.542 -15.329 1.00 87.06 127 GLU A CA 1
ATOM 1008 C C . GLU A 1 127 ? 13.268 1.511 -15.232 1.00 87.06 127 GLU A C 1
ATOM 1010 O O . GLU A 1 127 ? 13.979 1.807 -16.191 1.00 87.06 127 GLU A O 1
ATOM 1015 N N . MET A 1 128 ? 13.798 1.050 -14.098 1.00 82.62 128 MET A N 1
ATOM 1016 C CA . MET A 1 128 ? 15.237 0.961 -13.872 1.00 82.62 128 MET A CA 1
ATOM 1017 C C . MET A 1 128 ? 15.920 -0.015 -14.840 1.00 82.62 128 MET A C 1
ATOM 1019 O O . MET A 1 128 ? 16.989 0.296 -15.367 1.00 82.62 128 MET A O 1
ATOM 1023 N N . MET A 1 129 ? 15.313 -1.175 -15.103 1.00 85.25 129 MET A N 1
ATOM 1024 C CA . MET A 1 129 ? 15.821 -2.144 -16.078 1.00 85.25 129 MET A CA 1
ATOM 1025 C C . MET A 1 129 ? 15.805 -1.593 -17.508 1.00 85.25 129 MET A C 1
ATOM 1027 O O . MET A 1 129 ? 16.728 -1.882 -18.269 1.00 85.25 129 MET A O 1
ATOM 1031 N N . ALA A 1 130 ? 14.801 -0.791 -17.880 1.00 87.75 130 ALA A N 1
ATOM 1032 C CA . ALA A 1 130 ? 14.697 -0.203 -19.218 1.00 87.75 130 ALA A CA 1
ATOM 1033 C C . ALA A 1 130 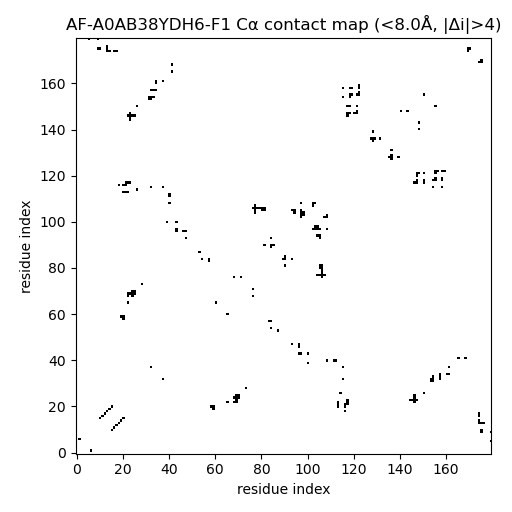? 15.841 0.780 -19.532 1.00 87.75 130 ALA A C 1
ATOM 1035 O O . ALA A 1 130 ? 16.235 0.927 -20.691 1.00 87.75 130 ALA A O 1
ATOM 1036 N N . GLU A 1 131 ? 16.409 1.417 -18.506 1.00 86.44 131 GLU A N 1
ATOM 1037 C CA . GLU A 1 131 ? 17.556 2.325 -18.624 1.00 86.44 131 GLU A CA 1
ATOM 1038 C C . GLU A 1 131 ? 18.920 1.613 -18.564 1.00 86.44 131 GLU A C 1
ATOM 1040 O O . GLU A 1 131 ? 19.965 2.231 -18.796 1.00 86.44 131 GLU A O 1
ATOM 1045 N N . MET A 1 132 ? 18.940 0.319 -18.234 1.00 86.56 132 MET A N 1
ATOM 1046 C CA . MET A 1 132 ? 20.162 -0.454 -18.025 1.00 86.56 132 MET A CA 1
ATOM 1047 C C . MET A 1 132 ? 20.620 -1.205 -19.285 1.00 86.56 132 MET A C 1
ATOM 1049 O O . MET A 1 132 ? 19.812 -1.623 -20.116 1.00 86.56 132 MET A O 1
ATOM 1053 N N . PRO A 1 133 ? 21.934 -1.466 -19.429 1.00 89.19 133 PRO A N 1
ATOM 1054 C CA . PRO A 1 133 ? 22.428 -2.457 -20.378 1.00 89.19 133 PRO A CA 1
ATOM 1055 C C . PRO A 1 133 ? 21.795 -3.839 -20.124 1.00 89.19 133 PRO A C 1
ATOM 1057 O O . PRO A 1 133 ? 21.609 -4.198 -18.960 1.00 89.19 133 PRO A O 1
ATOM 1060 N N . PRO A 1 134 ? 21.562 -4.666 -21.163 1.00 90.94 134 PRO A N 1
ATOM 1061 C CA . PRO A 1 134 ? 20.860 -5.946 -21.019 1.00 90.94 134 PRO A CA 1
ATOM 1062 C C . PRO A 1 134 ? 21.442 -6.887 -19.956 1.00 90.94 134 PRO A C 1
ATOM 1064 O O . PRO A 1 134 ? 20.696 -7.539 -19.236 1.00 90.94 134 PRO A O 1
ATOM 1067 N N . GLU A 1 135 ? 22.769 -6.934 -19.818 1.00 86.06 135 GLU A N 1
ATOM 1068 C CA . GLU A 1 135 ? 23.437 -7.765 -18.806 1.00 86.06 135 GLU A CA 1
ATOM 1069 C C . GLU A 1 135 ? 23.173 -7.273 -17.374 1.00 86.06 135 GLU A C 1
ATOM 1071 O O . GLU A 1 135 ? 23.035 -8.081 -16.462 1.00 86.06 135 GLU A O 1
ATOM 1076 N N . GLN A 1 136 ? 23.069 -5.957 -17.169 1.00 80.25 136 GLN A N 1
ATOM 1077 C CA . GLN A 1 136 ? 22.761 -5.370 -15.860 1.00 80.25 136 GLN A CA 1
ATOM 1078 C C . GLN A 1 136 ? 21.275 -5.499 -15.529 1.00 80.25 136 GLN A C 1
ATOM 1080 O O . GLN A 1 136 ? 20.937 -5.783 -14.386 1.00 80.25 136 GLN A O 1
ATOM 1085 N N . ALA A 1 137 ? 20.401 -5.354 -16.529 1.00 82.12 137 ALA A N 1
ATOM 1086 C CA . ALA A 1 137 ? 18.973 -5.600 -16.375 1.00 82.12 137 ALA A CA 1
ATOM 1087 C C . ALA A 1 137 ? 18.693 -7.065 -15.997 1.00 82.12 137 ALA A C 1
ATOM 1089 O O . ALA A 1 137 ? 17.903 -7.318 -15.095 1.00 82.12 137 ALA A O 1
ATOM 1090 N N . ALA A 1 138 ? 19.391 -8.023 -16.621 1.00 85.75 138 ALA A N 1
ATOM 1091 C CA . ALA A 1 138 ? 19.284 -9.440 -16.269 1.00 85.75 138 ALA A CA 1
ATOM 1092 C C . ALA A 1 138 ? 19.762 -9.723 -14.836 1.00 85.75 138 ALA A C 1
ATOM 1094 O O . ALA A 1 138 ? 19.065 -10.399 -14.091 1.00 85.75 138 ALA A O 1
ATOM 1095 N N . MET A 1 139 ? 20.901 -9.151 -14.421 1.00 80.62 139 MET A N 1
ATOM 1096 C CA . MET A 1 139 ? 21.356 -9.279 -13.030 1.00 80.62 139 MET A CA 1
ATOM 1097 C C . MET A 1 139 ? 20.346 -8.686 -12.051 1.00 80.62 139 MET A C 1
ATOM 1099 O O . MET A 1 139 ? 20.059 -9.300 -11.034 1.00 80.62 139 MET A O 1
ATOM 1103 N N . LEU A 1 140 ? 19.801 -7.504 -12.346 1.00 78.81 140 LEU A N 1
ATOM 1104 C CA . LEU A 1 140 ? 18.790 -6.885 -11.499 1.00 78.81 140 LEU A CA 1
ATOM 1105 C C . LEU A 1 140 ? 17.557 -7.783 -11.370 1.00 78.81 140 LEU A C 1
ATOM 1107 O O . LEU A 1 140 ? 17.111 -7.994 -10.251 1.00 78.81 140 LEU A O 1
ATOM 1111 N N . ALA A 1 141 ? 17.067 -8.355 -12.472 1.00 79.88 141 ALA A N 1
ATOM 1112 C CA . ALA A 1 141 ? 15.946 -9.292 -12.451 1.00 79.88 141 ALA A CA 1
ATOM 1113 C C . ALA A 1 141 ? 16.213 -10.517 -11.555 1.00 79.88 141 ALA A C 1
ATOM 1115 O O . ALA A 1 141 ? 15.327 -10.909 -10.804 1.00 79.88 141 ALA A O 1
ATOM 1116 N N . ASP A 1 142 ? 17.433 -11.068 -11.572 1.00 81.06 142 ASP A N 1
ATOM 1117 C CA . ASP A 1 142 ? 17.828 -12.199 -10.714 1.00 81.06 142 ASP A CA 1
ATOM 1118 C C . ASP A 1 142 ? 17.924 -11.831 -9.217 1.00 81.06 142 ASP A C 1
ATOM 1120 O O . ASP A 1 142 ? 17.888 -12.714 -8.361 1.00 81.06 142 ASP A O 1
ATOM 1124 N N . PHE A 1 143 ? 18.073 -10.541 -8.894 1.00 79.69 143 PHE A N 1
ATOM 1125 C CA . PHE A 1 143 ? 18.152 -10.026 -7.521 1.00 79.69 143 PHE A CA 1
ATOM 1126 C C . PHE A 1 143 ? 16.821 -9.502 -6.976 1.00 79.69 143 PHE A C 1
ATOM 1128 O O . PHE A 1 143 ? 16.760 -9.169 -5.791 1.00 79.69 143 PHE A O 1
ATOM 1135 N N . LEU A 1 144 ? 15.781 -9.383 -7.806 1.00 75.12 144 LEU A N 1
ATOM 1136 C CA . LEU A 1 144 ? 14.472 -8.946 -7.332 1.00 75.12 144 LEU A CA 1
ATOM 1137 C C . LEU A 1 144 ? 13.893 -9.972 -6.359 1.00 75.12 144 LEU A C 1
ATOM 1139 O O . LEU A 1 144 ? 14.036 -11.181 -6.546 1.00 75.12 144 LEU A O 1
ATOM 1143 N N . ASP A 1 145 ? 13.200 -9.469 -5.338 1.00 76.19 145 ASP A N 1
ATOM 1144 C CA . ASP A 1 145 ? 12.344 -10.311 -4.512 1.00 76.19 145 ASP A CA 1
ATOM 1145 C C . ASP A 1 145 ? 11.362 -11.070 -5.431 1.00 76.19 145 ASP A C 1
ATOM 1147 O O . ASP A 1 145 ? 10.743 -10.437 -6.299 1.00 76.19 145 ASP A O 1
ATOM 1151 N N . PRO A 1 146 ? 11.211 -12.401 -5.285 1.00 78.19 146 PRO A N 1
ATOM 1152 C CA . PRO A 1 146 ? 10.302 -13.182 -6.117 1.00 78.19 146 PRO A CA 1
ATOM 1153 C C . PRO A 1 146 ? 8.886 -12.602 -6.185 1.00 78.19 146 PRO A C 1
ATOM 1155 O O . PRO A 1 146 ? 8.289 -12.578 -7.257 1.00 78.19 146 PRO A O 1
ATOM 1158 N N . ALA A 1 147 ? 8.366 -12.049 -5.089 1.00 78.50 147 ALA A N 1
ATOM 1159 C CA . ALA A 1 147 ? 7.034 -11.461 -5.061 1.00 78.50 147 ALA A CA 1
ATOM 1160 C C . ALA A 1 147 ? 6.921 -10.173 -5.884 1.00 78.50 147 ALA A C 1
ATOM 1162 O O . ALA A 1 147 ? 5.845 -9.877 -6.398 1.00 78.50 147 ALA A O 1
ATOM 1163 N N . VAL A 1 148 ? 8.018 -9.425 -6.044 1.00 79.00 148 VAL A N 1
ATOM 1164 C CA . VAL A 1 148 ? 8.093 -8.278 -6.963 1.00 79.00 148 VAL A CA 1
ATOM 1165 C C . VAL A 1 148 ? 8.159 -8.767 -8.412 1.00 79.00 148 VAL A C 1
ATOM 1167 O O . VAL A 1 148 ? 7.511 -8.193 -9.288 1.00 79.00 148 VAL A O 1
ATOM 1170 N N . GLY A 1 149 ? 8.911 -9.841 -8.672 1.00 79.44 149 GLY A N 1
ATOM 1171 C CA . GLY A 1 149 ? 9.000 -10.469 -9.994 1.00 79.44 149 GLY A CA 1
ATOM 1172 C C . GLY A 1 149 ? 7.684 -11.093 -10.476 1.00 79.44 149 GLY A C 1
ATOM 1173 O O . GLY A 1 149 ? 7.411 -11.092 -11.677 1.00 79.44 149 GLY A O 1
ATOM 1174 N N . ASP A 1 150 ? 6.856 -11.570 -9.547 1.00 86.69 150 ASP A N 1
ATOM 1175 C CA . ASP A 1 150 ? 5.591 -12.260 -9.822 1.00 86.69 150 ASP A CA 1
ATOM 1176 C C . ASP A 1 150 ? 4.372 -11.319 -9.935 1.00 86.69 150 ASP A C 1
ATOM 1178 O O . ASP A 1 150 ? 3.252 -11.782 -10.183 1.00 86.69 150 ASP A O 1
ATOM 1182 N N . VAL A 1 151 ? 4.548 -9.998 -9.784 1.00 85.62 151 VAL A N 1
ATOM 1183 C CA . VAL A 1 151 ? 3.436 -9.037 -9.887 1.00 85.62 151 VAL A CA 1
ATOM 1184 C C . VAL A 1 151 ? 2.810 -9.066 -11.296 1.00 85.62 151 VAL A C 1
ATOM 1186 O O . VAL A 1 151 ? 3.514 -8.902 -12.298 1.00 85.62 151 VAL A O 1
ATOM 1189 N N . PRO A 1 152 ? 1.473 -9.191 -11.420 1.00 90.88 152 PRO A N 1
ATOM 1190 C CA . PRO A 1 152 ? 0.791 -9.114 -12.708 1.00 90.88 152 PRO A CA 1
ATOM 1191 C C . PRO A 1 152 ? 1.015 -7.774 -13.422 1.00 90.88 152 PRO A C 1
ATOM 1193 O O . PRO A 1 152 ? 0.844 -6.708 -12.834 1.00 90.88 152 PRO A O 1
ATOM 1196 N N . ASN A 1 153 ? 1.275 -7.811 -14.734 1.00 91.31 153 ASN A N 1
ATOM 1197 C CA . ASN A 1 153 ? 1.445 -6.594 -15.544 1.00 91.31 153 ASN A CA 1
ATOM 1198 C C . ASN A 1 153 ? 0.263 -5.618 -15.443 1.00 91.31 153 ASN A C 1
ATOM 1200 O O . ASN A 1 153 ? 0.468 -4.410 -15.527 1.00 91.31 153 ASN A O 1
ATOM 1204 N N . ASP A 1 154 ? -0.961 -6.118 -15.265 1.00 92.56 154 ASP A N 1
ATOM 1205 C CA . ASP A 1 154 ? -2.140 -5.261 -15.118 1.00 92.56 154 ASP A CA 1
ATOM 1206 C C . ASP A 1 154 ? -2.043 -4.367 -13.874 1.00 92.56 154 ASP A C 1
ATOM 1208 O O . ASP A 1 154 ? -2.353 -3.179 -13.963 1.00 92.56 154 ASP A O 1
ATOM 1212 N N . ASP A 1 155 ? -1.527 -4.891 -12.760 1.00 92.62 155 ASP A N 1
ATOM 1213 C CA . ASP A 1 155 ? -1.309 -4.123 -11.532 1.00 92.62 155 ASP A CA 1
ATOM 1214 C C . ASP A 1 155 ? -0.195 -3.088 -11.722 1.00 92.62 155 ASP A C 1
ATOM 1216 O O . ASP A 1 155 ? -0.360 -1.926 -11.352 1.00 92.62 155 ASP A O 1
ATOM 1220 N N . ILE A 1 156 ? 0.904 -3.474 -12.381 1.00 92.06 156 ILE A N 1
ATOM 1221 C CA . ILE A 1 156 ? 2.005 -2.559 -12.723 1.00 92.06 156 ILE A CA 1
ATOM 1222 C C . ILE A 1 156 ? 1.482 -1.396 -13.579 1.00 92.06 156 ILE A C 1
ATOM 1224 O O . ILE A 1 156 ? 1.800 -0.236 -13.327 1.00 92.06 156 ILE A O 1
ATOM 1228 N N . ASN A 1 157 ? 0.628 -1.687 -14.561 1.00 93.94 157 ASN A N 1
ATOM 1229 C CA . ASN A 1 157 ? 0.036 -0.672 -15.429 1.00 93.94 157 ASN A CA 1
ATOM 1230 C C . ASN A 1 157 ? -0.937 0.246 -14.669 1.00 93.94 157 ASN A C 1
ATOM 1232 O O . ASN A 1 157 ? -1.099 1.405 -15.048 1.00 93.94 157 ASN A O 1
ATOM 1236 N N . VAL A 1 158 ? -1.623 -0.246 -13.630 1.00 95.19 158 VAL A N 1
ATOM 1237 C CA . VAL A 1 158 ? -2.445 0.600 -12.743 1.00 95.19 158 VAL A CA 1
ATOM 1238 C C . VAL A 1 158 ? -1.555 1.573 -11.983 1.00 95.19 158 VAL A C 1
ATOM 1240 O O . VAL A 1 158 ? -1.867 2.762 -11.952 1.00 95.19 158 VAL A O 1
ATOM 1243 N N . ILE A 1 159 ? -0.435 1.106 -11.428 1.00 93.56 159 ILE A N 1
ATOM 1244 C CA . ILE A 1 159 ? 0.523 1.990 -10.757 1.00 93.56 159 ILE A CA 1
ATOM 1245 C C . ILE A 1 159 ? 1.067 3.038 -11.723 1.00 93.56 159 ILE A C 1
ATOM 1247 O O . ILE A 1 159 ? 1.014 4.219 -11.403 1.00 93.56 159 ILE A O 1
ATOM 1251 N N . GLU A 1 160 ? 1.504 2.636 -12.916 1.00 94.50 160 GLU A N 1
ATOM 1252 C CA . GLU A 1 160 ? 2.005 3.554 -13.944 1.00 94.50 160 GLU A CA 1
ATOM 1253 C C . GLU A 1 160 ? 1.003 4.678 -14.247 1.00 94.50 160 GLU A C 1
ATOM 1255 O O . GLU A 1 160 ? 1.357 5.855 -14.222 1.00 94.50 160 GLU A O 1
ATOM 1260 N N . ARG A 1 161 ? -0.277 4.343 -14.463 1.00 95.50 161 ARG A N 1
ATOM 1261 C CA . ARG A 1 161 ? -1.325 5.344 -14.743 1.00 95.50 161 ARG A CA 1
ATOM 1262 C C . ARG A 1 161 ? -1.596 6.295 -13.580 1.00 95.50 161 ARG A C 1
ATOM 1264 O O . ARG A 1 161 ? -2.061 7.406 -13.817 1.00 95.50 161 ARG A O 1
ATOM 1271 N N . ASN A 1 162 ? -1.357 5.855 -12.347 1.00 92.56 162 ASN A N 1
ATOM 1272 C CA . ASN A 1 162 ? -1.632 6.626 -11.134 1.00 92.56 162 ASN A CA 1
ATOM 1273 C C . ASN A 1 162 ? -0.355 7.190 -10.491 1.00 92.56 162 ASN A C 1
ATOM 1275 O O . ASN A 1 162 ? -0.434 7.780 -9.413 1.00 92.56 162 ASN A O 1
ATOM 1279 N N . TRP A 1 163 ? 0.804 7.038 -11.140 1.00 90.44 163 TRP A N 1
ATOM 1280 C CA . TRP A 1 163 ? 2.106 7.314 -10.538 1.00 90.44 163 TRP A CA 1
ATOM 1281 C C . TRP A 1 163 ? 2.232 8.751 -10.038 1.00 90.44 163 TRP A C 1
ATOM 1283 O O . TRP A 1 163 ? 2.626 8.952 -8.897 1.00 90.44 163 TRP A O 1
ATOM 1293 N N . ASP A 1 164 ? 1.800 9.740 -10.823 1.00 88.00 164 ASP A N 1
ATOM 1294 C CA . ASP A 1 164 ? 1.840 11.151 -10.413 1.00 88.00 164 ASP A CA 1
ATOM 1295 C C . ASP A 1 164 ? 1.019 11.415 -9.139 1.00 88.00 164 ASP A C 1
ATOM 1297 O O . ASP A 1 164 ? 1.404 12.220 -8.294 1.00 88.00 164 ASP A O 1
ATOM 1301 N N . THR A 1 165 ? -0.113 10.722 -8.977 1.00 87.31 165 THR A N 1
ATOM 1302 C CA . THR A 1 165 ? -0.971 10.866 -7.789 1.00 87.31 165 THR A CA 1
ATOM 1303 C C . THR A 1 165 ? -0.343 10.193 -6.572 1.00 87.31 165 THR A C 1
ATOM 1305 O O . THR A 1 165 ? -0.361 10.751 -5.478 1.00 87.31 165 THR A O 1
ATOM 1308 N N . ILE A 1 166 ? 0.237 9.008 -6.769 1.00 82.94 166 ILE A N 1
ATOM 1309 C CA . ILE A 1 166 ? 0.971 8.277 -5.732 1.00 82.94 166 ILE A CA 1
ATOM 1310 C C . ILE A 1 166 ? 2.188 9.093 -5.279 1.00 82.94 166 ILE A C 1
ATOM 1312 O O . ILE A 1 166 ? 2.408 9.250 -4.081 1.00 82.94 166 ILE A O 1
ATOM 1316 N N . LEU A 1 167 ? 2.942 9.659 -6.222 1.00 81.75 167 LEU A N 1
ATOM 1317 C CA . LEU A 1 167 ? 4.115 10.475 -5.937 1.00 81.75 167 LEU A CA 1
ATOM 1318 C C . LEU A 1 167 ? 3.737 11.730 -5.153 1.00 81.75 167 LEU A C 1
ATOM 1320 O O . LEU A 1 167 ? 4.341 11.980 -4.121 1.00 81.75 167 LEU A O 1
ATOM 1324 N N . ALA A 1 168 ? 2.697 12.458 -5.569 1.00 79.69 168 ALA A N 1
ATOM 1325 C CA . ALA A 1 168 ? 2.222 13.634 -4.839 1.00 79.69 168 ALA A CA 1
ATOM 1326 C C . ALA A 1 168 ? 1.759 13.301 -3.409 1.00 79.69 168 ALA A C 1
ATOM 1328 O O . ALA A 1 168 ? 1.913 14.115 -2.499 1.00 79.69 168 ALA A O 1
ATOM 1329 N N . PHE A 1 169 ? 1.193 12.109 -3.195 1.00 77.88 169 PHE A N 1
ATOM 1330 C CA . PHE A 1 169 ? 0.847 11.633 -1.858 1.00 77.88 169 PHE A CA 1
ATOM 1331 C C . PHE A 1 169 ? 2.097 11.385 -1.004 1.00 77.88 169 PHE A C 1
ATOM 1333 O O . PHE A 1 169 ? 2.174 11.917 0.098 1.00 77.88 169 PHE A O 1
ATOM 1340 N N . ILE A 1 170 ? 3.094 10.654 -1.514 1.00 71.31 170 ILE A N 1
ATOM 1341 C CA . ILE A 1 170 ? 4.380 10.428 -0.819 1.00 71.31 170 ILE A CA 1
ATOM 1342 C C . ILE A 1 170 ? 5.073 11.774 -0.524 1.00 71.31 170 ILE A C 1
ATOM 1344 O O . ILE A 1 170 ? 5.522 12.001 0.598 1.00 71.31 170 ILE A O 1
ATOM 1348 N N . GLU A 1 171 ? 5.049 12.664 -1.524 1.00 71.75 171 GLU A N 1
ATOM 1349 C CA . GLU A 1 171 ? 5.219 14.126 -1.503 1.00 71.75 171 GLU A CA 1
ATOM 1350 C C . GLU A 1 171 ? 4.752 14.763 -0.188 1.00 71.75 171 GLU A C 1
ATOM 1352 O O . GLU A 1 171 ? 5.505 15.210 0.679 1.00 71.75 171 GLU A O 1
ATOM 1357 N N . ALA A 1 172 ? 3.429 14.784 -0.058 1.00 68.62 172 ALA A N 1
ATOM 1358 C CA . ALA A 1 172 ? 2.708 15.478 0.993 1.00 68.62 172 ALA A CA 1
ATOM 1359 C C . ALA A 1 172 ? 2.907 14.881 2.392 1.00 68.62 172 ALA A C 1
ATOM 1361 O O . ALA A 1 172 ? 2.718 15.593 3.375 1.00 68.62 172 ALA A O 1
ATOM 1362 N N . GLN A 1 173 ? 3.262 13.599 2.491 1.00 63.06 173 GLN A N 1
ATOM 1363 C CA . GLN A 1 173 ? 3.495 12.920 3.768 1.00 63.06 173 GLN A CA 1
ATOM 1364 C C . GLN A 1 173 ? 4.906 13.172 4.335 1.00 63.06 173 GLN A C 1
ATOM 1366 O O . GLN A 1 173 ? 5.231 12.679 5.410 1.00 63.06 173 GLN A O 1
ATOM 1371 N N . GLY A 1 174 ? 5.754 13.949 3.644 1.00 55.16 174 GLY A N 1
ATOM 1372 C CA . GLY A 1 174 ? 7.102 14.282 4.123 1.00 55.16 174 GLY A CA 1
ATOM 1373 C C . GLY A 1 174 ? 8.078 13.105 4.071 1.00 55.16 174 GLY A C 1
ATOM 1374 O O . GLY A 1 174 ? 9.139 13.143 4.683 1.00 55.16 174 GLY A O 1
ATOM 1375 N N . TYR A 1 175 ? 7.736 12.051 3.329 1.00 53.00 175 TYR A N 1
ATOM 1376 C CA . TYR A 1 175 ? 8.588 10.876 3.155 1.00 53.00 175 TYR A CA 1
ATOM 1377 C C . TYR A 1 175 ? 9.764 11.119 2.204 1.00 53.00 175 TYR 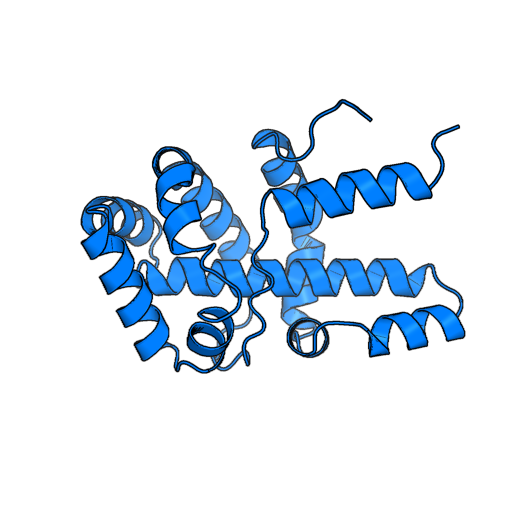A C 1
ATOM 1379 O O . TYR A 1 175 ? 10.723 10.350 2.186 1.00 53.00 175 TYR A O 1
ATOM 1387 N N . LEU A 1 176 ? 9.710 12.209 1.441 1.00 47.62 176 LEU A N 1
ATOM 1388 C CA . LEU A 1 176 ? 10.800 12.732 0.630 1.00 47.62 176 LEU A CA 1
ATOM 1389 C C . LEU A 1 176 ? 11.242 14.062 1.251 1.00 47.62 176 LEU A C 1
ATOM 1391 O O . LEU A 1 176 ? 10.794 15.123 0.834 1.00 47.62 176 LEU A O 1
ATOM 1395 N N . ASP A 1 177 ? 12.072 14.003 2.292 1.00 41.75 177 ASP A N 1
ATOM 1396 C CA . ASP A 1 177 ? 12.678 15.211 2.861 1.00 41.75 177 ASP A CA 1
ATOM 1397 C C . ASP A 1 177 ? 13.611 15.875 1.825 1.00 41.75 177 ASP A C 1
ATOM 1399 O O . ASP A 1 177 ? 14.439 15.210 1.193 1.00 41.75 177 ASP A O 1
ATOM 1403 N N . ASP A 1 178 ? 13.490 17.200 1.688 1.00 39.59 178 ASP A N 1
ATOM 1404 C CA . ASP A 1 178 ? 14.189 18.082 0.730 1.00 39.59 178 ASP A CA 1
ATOM 1405 C C . ASP A 1 178 ? 15.716 18.221 0.965 1.00 39.59 178 ASP A C 1
ATOM 1407 O O . ASP A 1 178 ? 16.396 18.989 0.278 1.00 39.59 178 ASP A O 1
ATOM 1411 N N . ASP A 1 179 ? 16.294 17.482 1.914 1.00 34.28 179 ASP A N 1
ATOM 1412 C CA . ASP A 1 179 ? 17.691 17.626 2.335 1.00 34.28 179 ASP A CA 1
ATOM 1413 C C . ASP A 1 179 ? 18.613 16.530 1.761 1.00 34.28 179 ASP A C 1
ATOM 1415 O O . ASP A 1 179 ? 19.205 15.759 2.517 1.00 34.28 179 ASP A O 1
ATOM 1419 N N . TYR A 1 180 ? 18.802 16.493 0.430 1.00 34.91 180 TYR A N 1
ATOM 1420 C CA . TYR A 1 180 ? 19.983 15.868 -0.216 1.00 34.91 180 TYR A CA 1
ATOM 1421 C C . TYR A 1 180 ? 20.431 16.529 -1.532 1.00 34.91 180 TYR A C 1
ATOM 1423 O O . TYR A 1 180 ? 19.700 16.464 -2.545 1.00 34.91 180 TYR A O 1
#